Protein 3N12 (pdb70)

Sequence (332 aa):
NNLGSKLLVGYWHNFDNGTGIIKLKDVSPKWDVINVSFGETGGDRSTVEFSPVYGTDADFKSDISYLKSKGKKVVLSIGGQNGVVLLPDNAAKDRFINSIQSLIDKYGFDGIDIDLESGIYLNGNDTNFKNPTTPQIVNLISAIRTISDHYGPDFLLSMAPETAYVQGGYSAYGSIWGAYLPIIYGVKDKLTYIHVQHYNAGSGIGMDGNNYNQGTADYEVAMADMLLHGFPVGGNANNIFPALRSDQVMIGLPAAPAAAPSGGYISPTEMKKALNYIIKGVPFGGKYKLSNQSGYPAFRGLMSWSINWDAKNNFEFSNNYRTYFDGLSLQK

CATH classification: 3.20.20.80

Secondary structure (DSSP, 8-state):
----SSEEEEEEESS-SSS----GGGS-TT-SEEEEEEEEE-TTS-SEE---SSS-HHHHHHHHHHHHHTT-EEEEEEESTT------SHHHHHHHHHHHHHHHHHH--SEEEEE--TT--BPTT---TTS---HHHHHHHHHHHHHHHHH-TT-EEEE--BGGGTGGGGT--BBTBTTTHHHHHHTTTT--EEEEE-SS--EEE-TTS-EEETTSHHHHHHHHHHHHHEEEETTEEEEEEEPPPGGGEEEEEESSGGGSTTS----HHHHHHHHHHHHH----S-SPPPSSTT--TT--EEEEE-HHHHHHTTTHHHHHHHHHHHH-----

Solvent-accessible surface area: 12978 Å² total; per-residue (Å²): 72,155,27,41,83,25,2,0,0,0,2,0,0,23,64,89,77,59,22,25,68,28,107,2,119,104,17,20,100,66,2,30,0,3,0,0,0,26,0,58,17,33,78,65,96,0,56,5,103,19,76,13,53,32,65,80,60,69,82,1,94,68,19,0,53,98,11,80,85,123,57,42,25,0,0,0,0,0,2,30,161,70,1,34,1,73,0,86,75,92,57,2,32,59,97,0,12,89,15,0,25,71,17,9,92,102,3,21,9,32,0,0,0,0,21,7,93,66,15,2,110,7,62,65,145,3,98,65,3,104,97,27,90,5,58,16,0,60,20,0,18,35,0,0,76,58,0,3,90,102,67,24,137,96,14,0,0,0,0,2,2,57,14,18,18,0,6,11,0,47,70,41,43,23,64,57,104,0,0,0,0,0,0,0,47,21,0,80,91,57,3,14,0,0,0,0,26,1,13,65,28,46,52,11,57,0,43,64,41,79,82,12,91,31,20,55,5,21,0,0,0,0,0,1,0,0,2,5,92,1,2,45,2,36,73,73,78,142,35,105,1,48,51,14,136,23,50,4,0,2,0,0,2,3,0,5,82,57,7,2,121,82,30,6,59,7,44,14,94,63,0,58,82,0,0,35,23,0,0,90,14,80,91,57,80,35,187,6,141,4,41,60,144,82,3,26,33,51,0,23,0,0,0,0,45,0,4,1,42,0,34,124,35,132,81,51,6,0,62,43,2,30,82,27,9,100,60,30,92,65,154,191

InterPro domains:
  IPR001223 Glycoside hydrolase family 18, catalytic domain [PF00704] (36-231)
  IPR001223 Glycoside hydrolase family 18, catalytic domain [PS51910] (34-356)
  IPR001579 Glycosyl hydrolase family 18, active site [PS01095] (137-145)
  IPR011583 Chitinase II/V-like, catalytic domain [SM00636] (34-338)
  IPR017853 Glycoside hydrolase superfamily [SSF51445] (33-347)

Nearest PDB structures (foldseek):
  3n1a-assembly1_A  TM=1.001E+00  e=2.606E-71  Bacillus cereus
  3n13-assembly1_A  TM=1.001E+00  e=2.947E-71  Bacillus cereus
  3n11-assembly1_A  TM=1.000E+00  e=3.768E-71  Bacillus cereus
  3n17-assembly1_A  TM=9.990E-01  e=1.548E-70  Bacillus cereus
  3n15-assembly1_A  TM=9.984E-01  e=1.548E-70  Bacillus cereus

Foldseek 3Di:
DQQDLAFEEFEAELDCPPLDHAQLVRFDPLHQEYAYPAFFDDDLQQQTHDDRSDDHLVVLLVSQVVCVVVNHAYAHEAEDPGRRHEQQDDVSLVSNLVNVLVVCVSRVHLAYEYEYDPHFWADPPQDALQDGDRRRLVSVLVSRVVNLVVVDQSRAYEYEAELQCCLVQQAAHGTSRVRCLSSCNSCLSNYQAYAYALAPHAWGQALVRDIGGAQALQRQLRSQLCQQAWHAGNPDPPRTRGHRQLSRYEYEAELDQVLHVNTRHYALVRNLQSVCCQQQLDHDPDPDHHPDNRHRNSNRYYYYSHSSVCVVVVVRPSVSRSCSVVPDDDDD

Organism: Bacillus cereus (NCBI:txid1396)

Radius of gyration: 18.8 Å; Cα contacts (8 Å, |Δi|>4): 725; chains: 1; bounding box: 51×48×37 Å

B-factor: mean 12.2, std 5.18, range [5.9, 100.02]

Structure (mmCIF, N/CA/C/O backbone):
data_3N12
#
_entry.id   3N12
#
_cell.length_a   50.753
_cell.length_b   48.616
_cell.length_c   66.752
_cell.angle_alpha   90.00
_cell.angle_beta   99.31
_cell.angle_gamma   90.00
#
_symmetry.space_group_name_H-M   'P 1 21 1'
#
loop_
_entity.id
_entity.type
_entity.pdbx_description
1 polymer 'Chitinase A'
2 non-polymer 'ZINC ION'
3 non-polymer 'ACETIC ACID'
4 water water
#
loop_
_atom_site.group_PDB
_atom_site.id
_atom_site.type_symbol
_atom_site.label_atom_id
_atom_site.label_alt_id
_atom_site.label_comp_id
_atom_site.label_asym_id
_atom_site.label_entity_id
_atom_site.label_seq_id
_atom_site.pdbx_PDB_ins_code
_atom_site.Cartn_x
_atom_site.Cartn_y
_atom_site.Cartn_z
_atom_site.occupancy
_atom_site.B_iso_or_equiv
_atom_site.auth_seq_id
_atom_site.auth_comp_id
_atom_site.auth_asym_id
_atom_site.auth_atom_id
_atom_site.pdbx_PDB_model_num
ATOM 1 N N . ASN A 1 2 ? -4.875 15.540 67.057 1.00 18.05 29 ASN A N 1
ATOM 2 C CA . ASN A 1 2 ? -3.806 16.150 66.209 1.00 17.90 29 ASN A CA 1
ATOM 3 C C . ASN A 1 2 ? -3.895 17.677 66.116 1.00 17.62 29 ASN A C 1
ATOM 4 O O . ASN A 1 2 ? -2.984 18.329 65.604 1.00 17.77 29 ASN A O 1
ATOM 9 N N . ASN A 1 3 ? -4.993 18.239 66.616 1.00 17.29 30 ASN A N 1
ATOM 10 C CA . ASN A 1 3 ? -5.177 19.691 66.652 1.00 16.81 30 ASN A CA 1
ATOM 11 C C . ASN A 1 3 ? -5.194 20.346 65.273 1.00 16.05 30 ASN A C 1
ATOM 12 O O . ASN A 1 3 ? -4.929 21.540 65.141 1.00 16.12 30 ASN A O 1
ATOM 17 N N . LEU A 1 4 ? -5.504 19.557 64.250 1.00 14.94 31 LEU A N 1
ATOM 18 C CA . LEU A 1 4 ? -5.618 20.078 62.896 1.00 13.97 31 LEU A CA 1
ATOM 19 C C . LEU A 1 4 ? -6.923 20.834 62.724 1.00 13.15 31 LEU A C 1
ATOM 20 O O . LEU A 1 4 ? -7.971 20.389 63.190 1.00 13.04 31 LEU A O 1
ATOM 25 N N . GLY A 1 5 ? -6.856 21.965 62.028 1.00 12.18 32 GLY A N 1
ATOM 26 C CA . GLY A 1 5 ? -8.039 22.767 61.727 1.00 11.27 32 GLY A CA 1
ATOM 27 C C . GLY A 1 5 ? -9.017 22.086 60.783 1.00 10.53 32 GLY A C 1
ATOM 28 O O . GLY A 1 5 ? -8.708 21.053 60.183 1.00 10.32 32 GLY A O 1
ATOM 29 N N . SER A 1 6 ? -10.197 22.679 60.643 1.00 9.98 33 SER A N 1
ATOM 30 C CA . SER A 1 6 ? -11.274 22.070 59.874 1.00 9.61 33 SER A CA 1
ATOM 31 C C . SER A 1 6 ? -11.233 22.432 58.391 1.00 9.01 33 SER A C 1
ATOM 32 O O . SER A 1 6 ? -11.899 21.795 57.579 1.00 8.64 33 SER A O 1
ATOM 35 N N . LYS A 1 7 ? -10.473 23.467 58.046 1.00 8.50 34 LYS A N 1
ATOM 36 C CA . LYS A 1 7 ? -10.261 23.834 56.648 1.00 8.28 34 LYS A CA 1
ATOM 37 C C . LYS A 1 7 ? -8.773 24.082 56.433 1.00 8.19 34 LYS A C 1
ATOM 38 O O . LYS A 1 7 ? -8.222 25.072 56.922 1.00 8.61 34 LYS A O 1
ATOM 44 N N . LEU A 1 8 ? -8.129 23.173 55.705 1.00 7.80 35 LEU A N 1
ATOM 45 C CA . LEU A 1 8 ? -6.674 23.153 55.603 1.00 7.67 35 LEU A CA 1
ATOM 46 C C . LEU A 1 8 ? -6.149 23.529 54.229 1.00 7.31 35 LEU A C 1
ATOM 47 O O . LEU A 1 8 ? -6.800 23.293 53.211 1.00 7.19 35 LEU A O 1
ATOM 52 N N . LEU A 1 9 ? -4.955 24.113 54.226 1.00 7.10 36 LEU A N 1
ATOM 53 C CA . LEU A 1 9 ? -4.125 24.199 53.037 1.00 6.86 36 LEU A CA 1
ATOM 54 C C . LEU A 1 9 ? -2.905 23.328 53.282 1.00 6.63 36 LEU A C 1
ATOM 55 O O . LEU A 1 9 ? -2.141 23.565 54.222 1.00 6.78 36 LEU A O 1
ATOM 60 N N . VAL A 1 10 ? -2.747 22.306 52.447 1.00 6.47 37 VAL A N 1
ATOM 61 C CA . VAL A 1 10 ? -1.630 21.377 52.542 1.00 6.51 37 VAL A CA 1
ATOM 62 C C . VAL A 1 10 ? -0.722 21.622 51.343 1.00 6.36 37 VAL A C 1
ATOM 63 O O . VAL A 1 10 ? -1.167 21.526 50.200 1.00 6.33 37 VAL A O 1
ATOM 67 N N . GLY A 1 11 ? 0.538 21.963 51.593 1.00 6.21 38 GLY A N 1
ATOM 68 C CA . GLY A 1 11 ? 1.451 22.298 50.505 1.00 6.41 38 GLY A CA 1
ATOM 69 C C . GLY A 1 11 ? 2.673 21.405 50.437 1.00 6.30 38 GLY A C 1
ATOM 70 O O . GLY A 1 11 ? 3.313 21.131 51.453 1.00 6.62 38 GLY A O 1
ATOM 71 N N . TYR A 1 12 ? 2.997 20.944 49.233 1.00 6.14 39 TYR A N 1
ATOM 72 C CA . TYR A 1 12 ? 4.230 20.197 49.023 1.00 6.37 39 TYR A CA 1
ATOM 73 C C . TYR A 1 12 ? 5.423 21.143 49.000 1.00 6.57 39 TYR A C 1
ATOM 74 O O . TYR A 1 12 ? 5.360 22.231 48.430 1.00 6.74 39 TYR A O 1
ATOM 83 N N . TRP A 1 13 ? 6.509 20.712 49.630 1.00 6.89 40 TRP A N 1
ATOM 84 C CA . TRP A 1 13 ? 7.700 21.531 49.797 1.00 7.11 40 TRP A CA 1
ATOM 85 C C . TRP A 1 13 ? 8.873 20.835 49.111 1.00 7.14 40 TRP A C 1
ATOM 86 O O . TRP A 1 13 ? 9.193 19.697 49.444 1.00 7.12 40 TRP A O 1
ATOM 97 N N . HIS A 1 14 ? 9.497 21.503 48.142 1.00 7.30 41 HIS A N 1
ATOM 98 C CA . HIS A 1 14 ? 10.575 20.887 47.358 1.00 7.63 41 HIS A CA 1
ATOM 99 C C . HIS A 1 14 ? 11.855 20.741 48.177 1.00 7.87 41 HIS A C 1
ATOM 100 O O . HIS A 1 14 ? 12.481 21.740 48.531 1.00 8.00 41 HIS A O 1
ATOM 107 N N . ASN A 1 15 ? 12.265 19.507 48.449 1.00 8.06 42 ASN A N 1
ATOM 108 C CA . ASN A 1 15 ? 13.586 19.267 49.029 1.00 8.49 42 ASN A CA 1
ATOM 109 C C . ASN A 1 15 ? 14.618 19.189 47.909 1.00 8.86 42 ASN A C 1
ATOM 110 O O . ASN A 1 15 ? 15.392 18.233 47.819 1.00 9.00 42 ASN A O 1
ATOM 115 N N . PHE A 1 16 ? 14.602 20.203 47.050 1.00 9.36 43 PHE A N 1
ATOM 116 C CA . PHE A 1 16 ? 15.401 20.223 45.833 1.00 10.09 43 PHE A CA 1
ATOM 117 C C . PHE A 1 16 ? 15.152 21.539 45.116 1.00 10.69 43 PHE A C 1
ATOM 118 O O . PHE A 1 16 ? 14.159 22.214 45.386 1.00 10.60 43 PHE A O 1
ATOM 126 N N . ASP A 1 17 ? 16.055 21.910 44.214 1.00 11.46 44 ASP A N 1
ATOM 127 C CA . ASP A 1 17 ? 15.840 23.077 43.369 1.00 12.32 44 ASP A CA 1
ATOM 128 C C . ASP A 1 17 ? 15.584 22.634 41.934 1.00 12.50 44 ASP A C 1
ATOM 129 O O . ASP A 1 17 ? 16.500 22.184 41.245 1.00 12.76 44 ASP A O 1
ATOM 134 N N . ASN A 1 18 ? 14.334 22.752 41.495 1.00 12.86 45 ASN A N 1
ATOM 135 C CA . ASN A 1 18 ? 13.965 22.394 40.129 1.00 13.31 45 ASN A CA 1
ATOM 136 C C . ASN A 1 18 ? 13.861 23.617 39.228 1.00 13.35 45 ASN A C 1
ATOM 137 O O . ASN A 1 18 ? 13.295 23.547 38.138 1.00 13.71 45 ASN A O 1
ATOM 142 N N . GLY A 1 19 ? 14.403 24.737 39.692 1.00 13.40 46 GLY A N 1
ATOM 143 C CA . GLY A 1 19 ? 14.304 25.992 38.959 1.00 13.31 46 GLY A CA 1
ATOM 144 C C . GLY A 1 19 ? 13.410 27.004 39.653 1.00 13.21 46 GLY A C 1
ATOM 145 O O . GLY A 1 19 ? 13.488 28.200 39.377 1.00 13.46 46 GLY A O 1
ATOM 146 N N . THR A 1 20 ? 12.557 26.529 40.559 1.00 12.95 47 THR A N 1
ATOM 147 C CA . THR A 1 20 ? 11.658 27.418 41.297 1.00 12.73 47 THR A CA 1
ATOM 148 C C . THR A 1 20 ? 12.302 27.929 42.578 1.00 12.63 47 THR A C 1
ATOM 149 O O . THR A 1 20 ? 11.747 28.789 43.262 1.00 12.69 47 THR A O 1
ATOM 153 N N . GLY A 1 21 ? 13.471 27.392 42.901 1.00 12.57 48 GLY A N 1
ATOM 154 C CA . GLY A 1 21 ? 14.203 27.827 44.077 1.00 12.58 48 GLY A CA 1
ATOM 155 C C . GLY A 1 21 ? 13.894 27.026 45.326 1.00 12.42 48 GLY A C 1
ATOM 156 O O . GLY A 1 21 ? 12.895 26.302 45.395 1.00 12.63 48 GLY A O 1
ATOM 157 N N . ILE A 1 22 ? 14.769 27.158 46.316 1.00 12.25 49 ILE A N 1
ATOM 158 C CA . ILE A 1 22 ? 14.577 26.527 47.608 1.00 12.12 49 ILE A CA 1
ATOM 159 C C . ILE A 1 22 ? 14.048 27.563 48.585 1.00 11.77 49 ILE A C 1
ATOM 160 O O . ILE A 1 22 ? 14.509 28.705 48.604 1.00 11.86 49 ILE A O 1
ATOM 165 N N . ILE A 1 23 ? 13.057 27.163 49.372 1.00 11.25 50 ILE A N 1
ATOM 166 C CA . ILE A 1 23 ? 12.516 28.004 50.426 1.00 10.92 50 ILE A CA 1
ATOM 167 C C . ILE A 1 23 ? 12.825 27.319 51.750 1.00 10.79 50 ILE A C 1
ATOM 168 O O . ILE A 1 23 ? 12.383 26.199 51.994 1.00 10.78 50 ILE A O 1
ATOM 173 N N . LYS A 1 24 ? 13.605 27.979 52.598 1.00 10.77 51 LYS A N 1
ATOM 174 C CA . LYS A 1 24 ? 13.906 27.419 53.906 1.00 11.09 51 LYS A CA 1
ATOM 175 C C . LYS A 1 24 ? 12.612 27.305 54.704 1.00 10.94 51 LYS A C 1
ATOM 176 O O . LYS A 1 24 ? 11.693 28.101 54.526 1.00 10.86 51 LYS A O 1
ATOM 182 N N . LEU A 1 25 ? 12.527 26.304 55.570 1.00 11.14 52 LEU A N 1
ATOM 183 C CA . LEU A 1 25 ? 11.273 26.041 56.268 1.00 11.43 52 LEU A CA 1
ATOM 184 C C . LEU A 1 25 ? 10.704 27.263 56.986 1.00 11.69 52 LEU A C 1
ATOM 185 O O . LEU A 1 25 ? 9.493 27.489 56.970 1.00 11.58 52 LEU A O 1
ATOM 190 N N . LYS A 1 26 ? 11.565 28.049 57.622 1.00 11.90 53 LYS A N 1
ATOM 191 C CA . LYS A 1 26 ? 11.095 29.217 58.365 1.00 12.45 53 LYS A CA 1
ATOM 192 C C . LYS A 1 26 ? 10.612 30.340 57.453 1.00 12.26 53 LYS A C 1
ATOM 193 O O . LYS A 1 26 ? 10.008 31.306 57.920 1.00 12.55 53 LYS A O 1
ATOM 199 N N . ASP A 1 27 ? 10.884 30.214 56.158 1.00 11.97 54 ASP A N 1
ATOM 200 C CA . ASP A 1 27 ? 10.481 31.230 55.191 1.00 11.80 54 ASP A CA 1
ATOM 201 C C . ASP A 1 27 ? 9.207 30.841 54.443 1.00 11.39 54 ASP A C 1
ATOM 202 O O . ASP A 1 27 ? 8.710 31.600 53.615 1.00 11.35 54 ASP A O 1
ATOM 207 N N . VAL A 1 28 ? 8.690 29.653 54.734 1.00 11.04 55 VAL A N 1
ATOM 208 C CA . VAL A 1 28 ? 7.438 29.200 54.140 1.00 10.87 55 VAL A CA 1
ATOM 209 C C . VAL A 1 28 ? 6.274 30.035 54.673 1.00 10.74 55 VAL A C 1
ATOM 210 O O . VAL A 1 28 ? 6.205 30.328 55.869 1.00 10.56 55 VAL A O 1
ATOM 214 N N . SER A 1 29 ? 5.367 30.426 53.785 1.00 10.65 56 SER A N 1
ATOM 215 C CA . SER A 1 29 ? 4.209 31.220 54.179 1.00 10.86 56 SER A CA 1
ATOM 216 C C . SER A 1 29 ? 3.426 30.536 55.293 1.00 10.94 56 SER A C 1
ATOM 217 O O . SER A 1 29 ? 3.169 29.335 55.224 1.00 10.75 56 SER A O 1
ATOM 220 N N . PRO A 1 30 ? 3.025 31.303 56.320 1.00 11.14 57 PRO A N 1
ATOM 221 C CA . PRO A 1 30 ? 2.249 30.731 57.419 1.00 11.17 57 PRO A CA 1
ATOM 222 C C . PRO A 1 30 ? 0.843 30.306 56.991 1.00 10.99 57 PRO A C 1
ATOM 223 O O . PRO A 1 30 ? 0.136 29.654 57.755 1.00 11.21 57 PRO A O 1
ATOM 227 N N . LYS A 1 31 ? 0.438 30.668 55.780 1.00 10.49 58 LYS A N 1
ATOM 228 C CA . LYS A 1 31 ? -0.893 30.307 55.311 1.00 10.43 58 LYS A CA 1
ATOM 229 C C . LYS A 1 31 ? -1.036 28.801 55.065 1.00 9.78 58 LYS A C 1
ATOM 230 O O . LYS A 1 31 ? -2.147 28.276 55.039 1.00 9.80 58 LYS A O 1
ATOM 236 N N . TRP A 1 32 ? 0.086 28.106 54.903 1.00 9.32 59 TRP A N 1
ATOM 237 C CA . TRP A 1 32 ? 0.062 26.649 54.804 1.00 8.84 59 TRP A CA 1
ATOM 238 C C . TRP A 1 32 ? -0.075 26.041 56.197 1.00 8.74 59 TRP A C 1
ATOM 239 O O . TRP A 1 32 ? 0.645 26.426 57.124 1.00 9.33 59 TRP A O 1
ATOM 250 N N . ASP A 1 33 ? -1.003 25.100 56.347 1.00 8.32 60 ASP A N 1
ATOM 251 C CA . ASP A 1 33 ? -1.216 24.429 57.629 1.00 8.02 60 ASP A CA 1
ATOM 252 C C . ASP A 1 33 ? -0.347 23.189 57.780 1.00 7.81 60 ASP A C 1
ATOM 253 O O . ASP A 1 33 ? 0.066 22.836 58.886 1.00 7.79 60 ASP A O 1
ATOM 258 N N . VAL A 1 34 ? -0.095 22.521 56.659 1.00 7.44 61 VAL A N 1
ATOM 259 C CA . VAL A 1 34 ? 0.699 21.302 56.634 1.00 7.35 61 VAL A CA 1
ATOM 260 C C . VAL A 1 34 ? 1.708 21.420 55.505 1.00 7.36 61 VAL A C 1
ATOM 261 O O . VAL A 1 34 ? 1.377 21.878 54.410 1.00 7.43 61 VAL A O 1
ATOM 265 N N . ILE A 1 35 ? 2.942 21.020 55.793 1.00 7.41 62 ILE A N 1
ATOM 266 C CA . ILE A 1 35 ? 4.031 21.051 54.832 1.00 7.79 62 ILE A CA 1
ATOM 267 C C . ILE A 1 35 ? 4.459 19.618 54.523 1.00 7.64 62 ILE A C 1
ATOM 268 O O . ILE A 1 35 ? 4.924 18.898 55.409 1.00 7.96 62 ILE A O 1
ATOM 273 N N . ASN A 1 36 ? 4.268 19.198 53.274 1.00 7.48 63 ASN A N 1
ATOM 274 C CA . ASN A 1 36 ? 4.666 17.862 52.840 1.00 7.35 63 ASN A CA 1
ATOM 275 C C . ASN A 1 36 ? 6.059 17.909 52.227 1.00 7.39 63 ASN A C 1
ATOM 276 O O . ASN A 1 36 ? 6.229 18.315 51.077 1.00 7.20 63 ASN A O 1
ATOM 281 N N . VAL A 1 37 ? 7.054 17.507 53.011 1.00 7.52 64 VAL A N 1
ATOM 282 C CA . VAL A 1 37 ? 8.447 17.544 52.583 1.00 7.98 64 VAL A CA 1
ATOM 283 C C . VAL A 1 37 ? 8.695 16.488 51.505 1.00 7.97 64 VAL A C 1
ATOM 284 O O . VAL A 1 37 ? 8.460 15.298 51.721 1.00 7.99 64 VAL A O 1
ATOM 288 N N . SER A 1 38 ? 9.178 16.936 50.348 1.00 7.95 65 SER A N 1
ATOM 289 C CA . SER A 1 38 ? 9.216 16.118 49.137 1.00 8.29 65 SER A CA 1
ATOM 290 C C . SER A 1 38 ? 10.641 15.948 48.607 1.00 8.46 65 SER A C 1
ATOM 291 O O . SER A 1 38 ? 11.227 16.924 48.145 1.00 8.30 65 SER A O 1
ATOM 294 N N . PHE A 1 39 ? 11.204 14.734 48.611 1.00 8.98 66 PHE A N 1
ATOM 295 C CA . PHE A 1 39 ? 10.560 13.489 49.022 1.00 9.62 66 PHE A CA 1
ATOM 296 C C . PHE A 1 39 ? 11.563 12.606 49.751 1.00 10.21 66 PHE A C 1
ATOM 297 O O . PHE A 1 39 ? 12.775 12.753 49.582 1.00 10.11 66 PHE A O 1
ATOM 305 N N . GLY A 1 40 ? 11.058 11.658 50.533 1.00 11.01 67 GLY A N 1
ATOM 306 C CA . GLY A 1 40 ? 11.882 10.546 50.983 1.00 12.43 67 GLY A CA 1
ATOM 307 C C . GLY A 1 40 ? 12.074 9.661 49.769 1.00 13.53 67 GLY A C 1
ATOM 308 O O . GLY A 1 40 ? 11.113 9.382 49.047 1.00 13.85 67 GLY A O 1
ATOM 309 N N . GLU A 1 41 ? 13.309 9.231 49.533 1.00 14.54 68 GLU A N 1
ATOM 310 C CA . GLU A 1 41 ? 13.630 8.477 48.326 1.00 15.66 68 GLU A CA 1
ATOM 311 C C . GLU A 1 41 ? 14.285 7.132 48.611 1.00 15.95 68 GLU A C 1
ATOM 312 O O . GLU A 1 41 ? 14.647 6.824 49.748 1.00 16.17 68 GLU A O 1
ATOM 318 N N . THR A 1 42 ? 14.443 6.338 47.558 1.00 16.45 69 THR A N 1
ATOM 319 C CA . THR A 1 42 ? 14.978 4.991 47.686 1.00 16.99 69 THR A CA 1
ATOM 320 C C . THR A 1 42 ? 16.141 4.771 46.731 1.00 17.32 69 THR A C 1
ATOM 321 O O . THR A 1 42 ? 16.293 5.489 45.741 1.00 17.45 69 THR A O 1
ATOM 325 N N . GLY A 1 43 ? 16.955 3.766 47.035 1.00 17.65 70 GLY A N 1
ATOM 326 C CA . GLY A 1 43 ? 18.066 3.380 46.178 1.00 18.05 70 GLY A CA 1
ATOM 327 C C . GLY A 1 43 ? 17.856 2.000 45.589 1.00 18.31 70 GLY A C 1
ATOM 328 O O . GLY A 1 43 ? 16.733 1.620 45.255 1.00 18.54 70 GLY A O 1
ATOM 329 N N . GLY A 1 44 ? 18.945 1.249 45.469 1.00 18.49 71 GLY A N 1
ATOM 330 C CA . GLY A 1 44 ? 18.914 -0.065 44.845 1.00 18.58 71 GLY A CA 1
ATOM 331 C C . GLY A 1 44 ? 17.815 -0.981 45.343 1.00 18.52 71 GLY A C 1
ATOM 332 O O . GLY A 1 44 ? 17.153 -1.650 44.553 1.00 18.75 71 GLY A O 1
ATOM 333 N N . ASP A 1 45 ? 17.608 -1.019 46.655 1.00 18.46 72 ASP A N 1
ATOM 334 C CA . ASP A 1 45 ? 16.673 -1.990 47.223 1.00 18.29 72 ASP A CA 1
ATOM 335 C C . ASP A 1 45 ? 15.200 -1.570 47.155 1.00 18.11 72 ASP A C 1
ATOM 336 O O . ASP A 1 45 ? 14.321 -2.314 47.588 1.00 18.17 72 ASP A O 1
ATOM 341 N N . ARG A 1 46 ? 14.943 -0.381 46.612 1.00 17.83 73 ARG A N 1
ATOM 342 C CA . ARG A 1 46 ? 13.578 0.119 46.412 1.00 17.59 73 ARG A CA 1
ATOM 343 C C . ARG A 1 46 ? 12.682 -0.042 47.641 1.00 17.05 73 ARG A C 1
ATOM 344 O O . ARG A 1 46 ? 11.473 -0.238 47.517 1.00 16.90 73 ARG A O 1
ATOM 352 N N . SER A 1 47 ? 13.261 0.057 48.830 1.00 16.54 74 SER A N 1
ATOM 353 C CA . SER A 1 47 ? 12.476 -0.176 50.033 1.00 16.12 74 SER A CA 1
ATOM 354 C C . SER A 1 47 ? 13.000 0.581 51.248 1.00 15.70 74 SER A C 1
ATOM 355 O O . SER A 1 47 ? 12.227 0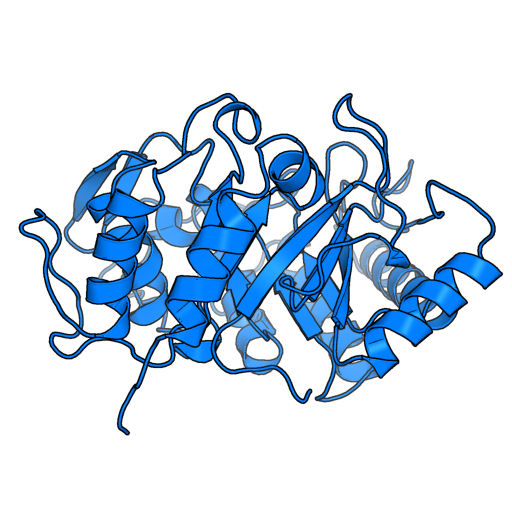.999 52.110 1.00 15.75 74 SER A O 1
ATOM 358 N N . THR A 1 48 ? 14.311 0.763 51.318 1.00 15.15 75 THR A N 1
ATOM 359 C CA . THR A 1 48 ? 14.887 1.556 52.389 1.00 14.62 75 THR A CA 1
ATOM 360 C C . THR A 1 48 ? 14.764 3.034 52.032 1.00 14.14 75 THR A C 1
ATOM 361 O O . THR A 1 48 ? 15.422 3.516 51.110 1.00 14.20 75 THR A O 1
ATOM 365 N N . VAL A 1 49 ? 13.908 3.749 52.754 1.00 13.61 76 VAL A N 1
ATOM 366 C CA . VAL A 1 49 ? 13.694 5.162 52.478 1.00 13.21 76 VAL A CA 1
ATOM 367 C C . VAL A 1 49 ? 14.788 5.987 53.129 1.00 13.05 76 VAL A C 1
ATOM 368 O O . VAL A 1 49 ? 15.160 5.743 54.278 1.00 12.99 76 VAL A O 1
ATOM 372 N N . GLU A 1 50 ? 15.302 6.956 52.380 1.00 12.88 77 GLU A N 1
ATOM 373 C CA . GLU A 1 50 ? 16.343 7.849 52.866 1.00 12.92 77 GLU A CA 1
ATOM 374 C C . GLU A 1 50 ? 15.921 9.300 52.683 0.98 12.76 77 GLU A C 1
ATOM 375 O O . GLU A 1 50 ? 15.133 9.620 51.791 0.93 12.91 77 GLU A O 1
ATOM 381 N N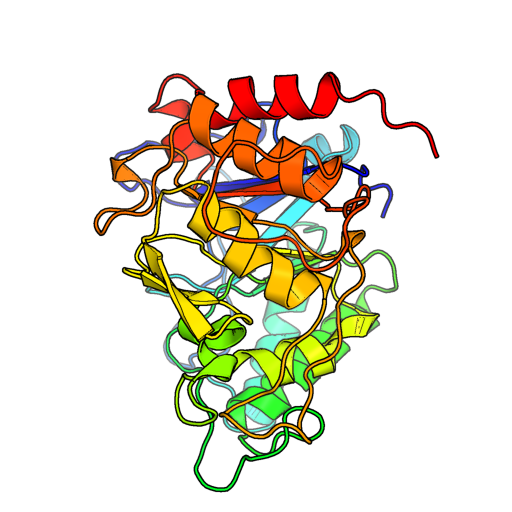 . PHE A 1 51 ? 16.441 10.176 53.536 1.00 12.46 78 PHE A N 1
ATOM 382 C CA . PHE A 1 51 ? 16.158 11.600 53.422 1.00 12.23 78 PHE A CA 1
ATOM 383 C C . PHE A 1 51 ? 17.256 12.442 54.044 1.00 12.14 78 PHE A C 1
ATOM 384 O O . PHE A 1 51 ? 17.707 12.164 55.152 1.00 12.17 78 PHE A O 1
ATOM 392 N N . SER A 1 52 ? 17.672 13.478 53.325 1.00 11.82 79 SER A N 1
ATOM 393 C CA . SER A 1 52 ? 18.626 14.446 53.839 1.00 11.73 79 SER A CA 1
ATOM 394 C C . SER A 1 52 ? 18.181 15.844 53.421 1.00 11.25 79 SER A C 1
ATOM 395 O O . SER A 1 52 ? 17.837 16.067 52.262 1.00 10.93 79 SER A O 1
ATOM 398 N N . PRO A 1 53 ? 18.181 16.795 54.366 1.00 11.11 80 PRO A N 1
ATOM 399 C CA . PRO A 1 53 ? 17.725 18.144 54.042 1.00 10.92 80 PRO A CA 1
ATOM 400 C C . PRO A 1 53 ? 18.514 18.753 52.887 1.00 10.60 80 PRO A C 1
ATOM 401 O O . PRO A 1 53 ? 19.737 18.617 52.825 1.00 10.54 80 PRO A O 1
ATOM 405 N N . VAL A 1 54 ? 17.812 19.426 51.980 1.00 10.24 81 VAL A N 1
ATOM 406 C CA . VAL A 1 54 ? 18.447 20.051 50.821 1.00 10.30 81 VAL A CA 1
ATOM 407 C C . VAL A 1 54 ? 19.385 21.194 51.220 1.00 10.37 81 VAL A C 1
ATOM 408 O O . VAL A 1 54 ? 20.340 21.501 50.506 1.00 10.41 81 VAL A O 1
ATOM 412 N N . TYR A 1 55 ? 19.108 21.818 52.362 1.00 10.48 82 TYR A N 1
ATOM 413 C CA . TYR A 1 55 ? 19.933 22.906 52.874 1.00 10.69 82 TYR A CA 1
ATOM 414 C C . TYR A 1 55 ? 20.301 22.656 54.331 1.00 10.84 82 TYR A C 1
ATOM 415 O O . TYR A 1 55 ? 19.536 22.044 55.081 1.00 10.83 82 TYR A O 1
ATOM 424 N N . GLY A 1 56 ? 21.478 23.133 54.720 1.00 10.99 83 GLY A N 1
ATOM 425 C CA . GLY A 1 56 ? 21.891 23.129 56.114 1.00 11.14 83 GLY A CA 1
ATOM 426 C C . GLY A 1 56 ? 22.166 21.761 56.701 1.00 11.03 83 GLY A C 1
ATOM 427 O O . GLY A 1 56 ? 22.311 20.775 55.979 1.00 11.24 83 GLY A O 1
ATOM 428 N N . THR A 1 57 ? 22.230 21.707 58.026 1.00 10.98 84 THR A N 1
ATOM 429 C CA . THR A 1 57 ? 22.570 20.483 58.732 1.00 11.07 84 THR A CA 1
ATOM 430 C C . THR A 1 57 ? 21.328 19.738 59.199 1.00 10.95 84 THR A C 1
ATOM 431 O O . THR A 1 57 ? 20.234 20.301 59.254 1.00 10.76 84 THR A O 1
ATOM 435 N N . ASP A 1 58 ? 21.510 18.468 59.548 1.00 11.07 85 ASP A N 1
ATOM 436 C CA . ASP A 1 58 ? 20.417 17.648 60.054 1.00 11.37 85 ASP A CA 1
ATOM 437 C C . ASP A 1 58 ? 19.810 18.261 61.313 1.00 11.27 85 ASP A C 1
ATOM 438 O O . ASP A 1 58 ? 18.590 18.369 61.438 1.00 11.30 85 ASP A O 1
ATOM 443 N N . ALA A 1 59 ? 20.669 18.650 62.252 1.00 11.35 86 ALA A N 1
ATOM 444 C CA . ALA A 1 59 ? 20.214 19.215 63.516 1.00 11.27 86 ALA A CA 1
ATOM 445 C C . ALA A 1 59 ? 19.375 20.467 63.294 1.00 11.12 86 ALA A C 1
ATOM 446 O O . ALA A 1 59 ? 18.355 20.671 63.951 1.00 11.29 86 ALA A O 1
ATOM 448 N N . ASP A 1 60 ? 19.809 21.311 62.369 1.00 10.87 87 ASP A N 1
ATOM 449 C CA . ASP A 1 60 ? 19.111 22.561 62.131 1.00 10.76 87 ASP A CA 1
ATOM 450 C C . ASP A 1 60 ? 17.764 22.329 61.455 1.00 10.66 87 ASP A C 1
ATOM 451 O O . ASP A 1 60 ? 16.813 23.070 61.692 1.00 10.78 87 ASP A O 1
ATOM 456 N N . PHE A 1 61 ? 17.681 21.299 60.619 1.00 10.58 88 PHE A N 1
ATOM 457 C CA . PHE A 1 61 ? 16.417 20.974 59.964 1.00 10.63 88 PHE A CA 1
ATOM 458 C C . PHE A 1 61 ? 15.414 20.499 61.007 1.00 10.79 88 PHE A C 1
ATOM 459 O O . PHE A 1 61 ? 14.249 20.899 60.993 1.00 10.54 88 PHE A O 1
ATOM 467 N N . LYS A 1 62 ? 15.877 19.646 61.916 1.00 11.10 89 LYS A N 1
ATOM 468 C CA . LYS A 1 62 ? 15.056 19.195 63.034 1.00 11.77 89 LYS A CA 1
ATOM 469 C C . LYS A 1 62 ? 14.549 20.393 63.840 1.00 11.81 89 LYS A C 1
ATOM 470 O O . LYS A 1 62 ? 13.374 20.457 64.207 1.00 11.69 89 LYS A O 1
ATOM 476 N N . SER A 1 63 ? 15.440 21.343 64.107 1.00 12.04 90 SER A N 1
ATOM 477 C CA . SER A 1 63 ? 15.071 22.550 64.836 1.00 12.55 90 SER A CA 1
ATOM 478 C C . SER A 1 63 ? 14.037 23.365 64.069 1.00 12.43 90 SER A C 1
ATOM 479 O O . SER A 1 63 ? 13.088 23.887 64.656 1.00 12.50 90 SER A O 1
ATOM 482 N N . ASP A 1 64 ? 14.228 23.486 62.759 1.00 12.49 91 ASP A N 1
ATOM 483 C CA . ASP A 1 64 ? 13.272 24.201 61.920 1.00 12.62 91 ASP A CA 1
ATOM 484 C C . ASP A 1 64 ? 11.892 23.555 62.029 1.00 12.37 91 ASP A C 1
ATOM 485 O O . ASP A 1 64 ? 10.878 24.244 62.139 1.00 12.34 91 ASP A O 1
ATOM 490 N N . ILE A 1 65 ? 11.858 22.228 61.996 1.00 12.15 92 ILE A N 1
ATOM 491 C CA . ILE A 1 65 ? 10.600 21.497 62.106 1.00 12.20 92 ILE A CA 1
ATOM 492 C C . ILE A 1 65 ? 9.946 21.733 63.467 1.00 12.43 92 ILE A C 1
ATOM 493 O O . ILE A 1 65 ? 8.739 21.969 63.554 1.00 12.30 92 ILE A O 1
ATOM 498 N N . SER A 1 66 ? 10.744 21.687 64.528 1.00 12.93 93 SER A N 1
ATOM 499 C CA . SER A 1 66 ? 10.226 21.944 65.868 1.00 13.51 93 SER A CA 1
ATOM 500 C C . SER A 1 66 ? 9.641 23.350 65.968 1.00 13.68 93 SER A C 1
ATOM 501 O O . SER A 1 66 ? 8.601 23.556 66.596 1.00 13.75 93 SER A O 1
ATOM 504 N N . TYR A 1 67 ? 10.312 24.313 65.346 1.00 13.97 94 TYR A N 1
ATOM 505 C CA . TYR A 1 67 ? 9.823 25.686 65.326 1.00 14.32 94 TYR A CA 1
ATOM 506 C C . TYR A 1 67 ? 8.437 25.751 64.690 1.00 14.21 94 TYR A C 1
ATOM 507 O O . TYR A 1 67 ? 7.498 26.277 65.283 1.00 14.27 94 TYR A O 1
ATOM 516 N N . LEU A 1 68 ? 8.309 25.213 63.482 1.00 14.08 95 LEU A N 1
ATOM 517 C CA . LEU A 1 68 ? 7.019 25.197 62.798 1.00 14.03 95 LEU A CA 1
ATOM 518 C C . LEU A 1 68 ? 5.943 24.510 63.638 1.00 13.82 95 LEU A C 1
ATOM 519 O O . LEU A 1 68 ? 4.814 24.995 63.742 1.00 13.57 95 LEU A O 1
ATOM 524 N N . LYS A 1 69 ? 6.292 23.379 64.237 1.00 13.75 96 LYS A N 1
ATOM 525 C CA . LYS A 1 69 ? 5.344 22.648 65.068 1.00 14.03 96 LYS A CA 1
ATOM 526 C C . LYS A 1 69 ? 4.900 23.483 66.268 1.00 14.18 96 LYS A C 1
ATOM 527 O O . LYS A 1 69 ? 3.751 23.396 66.702 1.00 14.18 96 LYS A O 1
ATOM 533 N N . SER A 1 70 ? 5.805 24.303 66.794 1.00 14.46 97 SER A N 1
ATOM 534 C CA . SER A 1 70 ? 5.468 25.164 67.924 1.00 14.87 97 SER A CA 1
ATOM 535 C C . SER A 1 70 ? 4.474 26.248 67.510 1.00 14.92 97 SER A C 1
ATOM 536 O O . SER A 1 70 ? 3.789 26.826 68.355 1.00 15.28 97 SER A O 1
ATOM 539 N N . LYS A 1 71 ? 4.408 26.529 66.211 1.00 14.74 98 LYS A N 1
ATOM 540 C CA . LYS A 1 71 ? 3.466 27.511 65.682 1.00 14.66 98 LYS A CA 1
ATOM 541 C C . LYS A 1 71 ? 2.175 26.854 65.204 1.00 14.04 98 LYS A C 1
ATOM 542 O O . LYS A 1 71 ? 1.351 27.498 64.556 1.00 14.37 98 LYS A O 1
ATOM 548 N N . GLY A 1 72 ? 2.013 25.571 65.511 1.00 13.28 99 GLY A N 1
ATOM 549 C CA . GLY A 1 72 ? 0.788 24.851 65.175 1.00 12.34 99 GLY A CA 1
ATOM 550 C C . GLY A 1 72 ? 0.773 24.201 63.802 1.00 11.66 99 GLY A C 1
ATOM 551 O O . GLY A 1 72 ? -0.235 23.619 63.401 1.00 11.75 99 GLY A O 1
ATOM 552 N N . LYS A 1 73 ? 1.885 24.293 63.079 1.00 10.95 100 LYS A N 1
ATOM 553 C CA . LYS A 1 73 ? 1.980 23.675 61.757 1.00 10.49 100 LYS A CA 1
ATOM 554 C C . LYS A 1 73 ? 2.321 22.195 61.878 1.00 10.17 100 LYS A C 1
ATOM 555 O O . LYS A 1 73 ? 2.813 21.741 62.912 1.00 10.14 100 LYS A O 1
ATOM 561 N N . LYS A 1 74 ? 2.056 21.442 60.816 1.00 9.81 101 LYS A N 1
ATOM 562 C CA . LYS A 1 74 ? 2.471 20.049 60.747 1.00 9.64 101 LYS A CA 1
ATOM 563 C C . LYS A 1 74 ? 3.488 19.890 59.633 1.00 9.31 101 LYS A C 1
ATOM 564 O O . LYS A 1 74 ? 3.351 20.500 58.573 1.00 9.09 101 LYS A O 1
ATOM 570 N N . VAL A 1 75 ? 4.505 19.071 59.875 1.00 8.93 102 VAL A N 1
ATOM 571 C CA . VAL A 1 75 ? 5.503 18.775 58.858 1.00 8.80 102 VAL A CA 1
ATOM 572 C C . VAL A 1 75 ? 5.515 17.274 58.614 1.00 8.43 102 VAL A C 1
ATOM 573 O O . VAL A 1 75 ? 5.783 16.482 59.521 1.00 8.61 102 VAL A O 1
ATOM 577 N N . VAL A 1 76 ? 5.219 16.900 57.376 1.00 8.33 103 VAL A N 1
ATOM 578 C CA . VAL A 1 76 ? 4.964 15.523 56.993 1.00 8.60 103 VAL A CA 1
ATOM 579 C C . VAL A 1 76 ? 6.007 15.087 55.965 1.00 8.54 103 VAL A C 1
ATOM 580 O O . VAL A 1 76 ? 6.376 15.867 55.092 1.00 8.79 103 VAL A O 1
ATOM 584 N N . LEU A 1 77 ? 6.506 13.860 56.082 1.00 8.67 104 LEU A N 1
ATOM 585 C CA . LEU A 1 77 ? 7.436 13.334 55.086 1.00 8.78 104 LEU A CA 1
ATOM 586 C C . LEU A 1 77 ? 6.662 12.656 53.962 1.00 8.63 104 LEU A C 1
ATOM 587 O O . LEU A 1 77 ? 5.940 11.686 54.195 1.00 8.14 104 LEU A O 1
ATOM 592 N N . SER A 1 78 ? 6.798 13.174 52.745 1.00 8.59 105 SER A N 1
ATOM 593 C CA . SER A 1 78 ? 6.156 12.547 51.599 1.00 8.98 105 SER A CA 1
ATOM 594 C C . SER A 1 78 ? 7.095 11.541 50.949 1.00 9.57 105 SER A C 1
ATOM 595 O O . SER A 1 78 ? 8.275 11.822 50.723 1.00 9.51 105 SER A O 1
ATOM 598 N N . ILE A 1 79 ? 6.561 10.362 50.660 1.00 10.55 106 ILE A N 1
ATOM 599 C CA . ILE A 1 79 ? 7.318 9.317 49.992 1.00 11.88 106 ILE A CA 1
ATOM 600 C C . ILE A 1 79 ? 6.835 9.209 48.555 1.00 12.12 106 ILE A C 1
ATOM 601 O O . ILE A 1 79 ? 5.644 9.030 48.307 1.00 11.96 106 ILE A O 1
ATOM 606 N N . GLY A 1 80 ? 7.760 9.329 47.609 1.00 12.91 107 GLY A N 1
ATOM 607 C CA . GLY A 1 80 ? 7.410 9.298 46.195 1.00 13.88 107 GLY A CA 1
ATOM 608 C C . GLY A 1 80 ? 8.389 10.078 45.338 1.00 14.45 107 GLY A C 1
ATOM 609 O O . GLY A 1 80 ? 9.555 10.235 45.696 1.00 14.37 107 GLY A O 1
ATOM 610 N N . GLY A 1 81 ? 7.910 10.573 44.202 1.00 15.27 108 GLY A N 1
ATOM 611 C CA . GLY A 1 81 ? 8.774 11.265 43.255 1.00 16.29 108 GLY A CA 1
ATOM 612 C C . GLY A 1 81 ? 9.555 10.285 42.398 1.00 16.97 108 GLY A C 1
ATOM 613 O O . GLY A 1 81 ? 9.531 9.077 42.637 1.00 16.95 108 GLY A O 1
ATOM 614 N N . GLN A 1 82 ? 10.259 10.807 41.400 1.00 17.74 109 GLN A N 1
ATOM 615 C CA . GLN A 1 82 ? 10.966 9.957 40.451 1.00 18.62 109 GLN A CA 1
ATOM 616 C C . GLN A 1 82 ? 11.977 9.048 41.137 1.00 18.70 109 GLN A C 1
ATOM 617 O O . GLN A 1 82 ? 12.227 7.933 40.682 1.00 18.91 109 GLN A O 1
ATOM 623 N N . ASN A 1 83 ? 12.556 9.525 42.233 1.00 18.87 110 ASN A N 1
ATOM 624 C CA . ASN A 1 83 ? 13.622 8.788 42.905 1.00 19.16 110 ASN A CA 1
ATOM 625 C C . ASN A 1 83 ? 13.155 8.129 44.196 1.00 19.01 110 ASN A C 1
ATOM 626 O O . ASN A 1 83 ? 13.966 7.788 45.056 1.00 19.11 110 ASN A O 1
ATOM 631 N N . GLY A 1 84 ? 11.844 7.949 44.323 1.00 18.79 111 GLY A N 1
ATOM 632 C CA . GLY A 1 84 ? 11.272 7.366 45.531 1.00 18.61 111 GLY A CA 1
ATOM 633 C C . GLY A 1 84 ? 10.363 6.181 45.270 1.00 18.45 111 GLY A C 1
ATOM 634 O O . GLY A 1 84 ? 9.320 6.041 45.906 1.00 18.63 111 GLY A O 1
ATOM 635 N N . VAL A 1 85 ? 10.760 5.321 44.339 1.00 18.22 112 VAL A N 1
ATOM 636 C CA . VAL A 1 85 ? 9.995 4.120 44.036 1.00 17.96 112 VAL A CA 1
ATOM 637 C C . VAL A 1 85 ? 10.070 3.144 45.202 1.00 17.49 112 VAL A C 1
ATOM 638 O O . VAL A 1 85 ? 11.158 2.799 45.658 1.00 17.49 112 VAL A O 1
ATOM 642 N N . VAL A 1 86 ? 8.910 2.706 45.682 1.00 17.00 113 VAL A N 1
ATOM 643 C CA . VAL A 1 86 ? 8.846 1.749 46.783 1.00 16.45 113 VAL A CA 1
ATOM 644 C C . VAL A 1 86 ? 8.205 0.442 46.326 1.00 16.20 113 VAL A C 1
ATOM 645 O O . VAL A 1 86 ? 7.053 0.420 45.890 1.00 16.19 113 VAL A O 1
ATOM 649 N N . LEU A 1 87 ? 8.966 -0.645 46.424 1.00 15.80 114 LEU A N 1
ATOM 650 C CA . LEU A 1 87 ? 8.480 -1.966 46.045 1.00 15.61 114 LEU A CA 1
ATOM 651 C C . LEU A 1 87 ? 8.526 -2.907 47.244 1.00 15.32 114 LEU A C 1
ATOM 652 O O . LEU A 1 87 ? 9.587 -3.121 47.830 1.00 15.20 114 LEU A O 1
ATOM 657 N N . LEU A 1 88 ? 7.370 -3.460 47.601 1.00 15.07 115 LEU A N 1
ATOM 658 C CA . LEU A 1 88 ? 7.244 -4.326 48.770 1.00 15.00 115 LEU A CA 1
ATOM 659 C C . LEU A 1 88 ? 6.683 -5.696 48.378 1.00 15.23 115 LEU A C 1
ATOM 660 O O . LEU A 1 88 ? 5.550 -6.030 48.716 1.00 15.04 115 LEU A O 1
ATOM 665 N N . PRO A 1 89 ? 7.479 -6.495 47.655 1.00 15.61 116 PRO A N 1
ATOM 666 C CA . PRO A 1 89 ? 7.001 -7.788 47.175 1.00 16.02 116 PRO A CA 1
ATOM 667 C C . PRO A 1 89 ? 6.856 -8.823 48.285 1.00 16.44 116 PRO A C 1
ATOM 668 O O . PRO A 1 89 ? 6.123 -9.801 48.122 1.00 16.55 116 PRO A O 1
ATOM 672 N N . ASP A 1 90 ? 7.551 -8.621 49.399 1.00 16.87 117 ASP A N 1
ATOM 673 C CA . ASP A 1 90 ? 7.508 -9.591 50.487 1.00 17.40 117 ASP A CA 1
ATOM 674 C C . ASP A 1 90 ? 7.815 -8.974 51.848 1.00 17.51 117 ASP A C 1
ATOM 675 O O . ASP A 1 90 ? 8.066 -7.773 51.957 1.00 17.33 117 ASP A O 1
ATOM 680 N N . ASN A 1 91 ? 7.789 -9.805 52.885 1.00 17.77 118 ASN A N 1
ATOM 681 C CA . ASN A 1 91 ? 7.984 -9.337 54.254 1.00 17.99 118 ASN A CA 1
ATOM 682 C C . ASN A 1 91 ? 9.319 -8.633 54.484 1.00 17.89 118 ASN A C 1
ATOM 683 O O . ASN A 1 91 ? 9.387 -7.627 55.189 1.00 17.90 118 ASN A O 1
ATOM 688 N N . ALA A 1 92 ? 10.383 -9.164 53.892 1.00 17.80 119 ALA A N 1
ATOM 689 C CA . ALA A 1 92 ? 11.699 -8.557 54.033 1.00 17.50 119 ALA A CA 1
ATOM 690 C C . ALA A 1 92 ? 11.690 -7.093 53.594 1.00 17.30 119 ALA A C 1
ATOM 691 O O . ALA A 1 92 ? 12.177 -6.221 54.311 1.00 17.24 119 ALA A O 1
ATOM 693 N N . ALA A 1 93 ? 11.145 -6.832 52.410 1.00 16.86 120 ALA A N 1
ATOM 694 C CA . ALA A 1 93 ? 11.065 -5.475 51.884 1.00 16.46 120 ALA A CA 1
ATOM 695 C C . ALA A 1 93 ? 10.203 -4.593 52.782 1.00 16.17 120 ALA A C 1
ATOM 696 O O . ALA A 1 93 ? 10.556 -3.451 53.070 1.00 15.89 120 ALA A O 1
ATOM 698 N N . LYS A 1 94 ? 9.071 -5.133 53.223 1.00 15.88 121 LYS A N 1
ATOM 699 C CA . LYS A 1 94 ? 8.146 -4.380 54.062 1.00 15.71 121 LYS A CA 1
ATOM 700 C C . LYS A 1 94 ? 8.829 -3.875 55.330 1.00 15.71 121 LYS A C 1
ATOM 701 O O . LYS A 1 94 ? 8.623 -2.735 55.746 1.00 15.47 121 LYS A O 1
ATOM 707 N N . ASP A 1 95 ? 9.650 -4.725 55.938 1.00 15.83 122 ASP A N 1
ATOM 708 C CA . ASP A 1 95 ? 10.336 -4.363 57.174 1.00 15.98 122 ASP A CA 1
ATOM 709 C C . ASP A 1 95 ? 11.391 -3.277 56.974 1.00 15.82 122 ASP A C 1
ATOM 710 O O . ASP A 1 95 ? 11.522 -2.380 57.805 1.00 15.81 122 ASP A O 1
ATOM 715 N N . ARG A 1 96 ? 12.147 -3.359 55.882 1.00 15.56 123 ARG A N 1
ATOM 716 C CA . ARG A 1 96 ? 13.121 -2.319 55.573 1.00 15.39 123 ARG A CA 1
ATOM 717 C C . ARG A 1 96 ? 12.414 -0.975 55.453 1.00 14.81 123 ARG A C 1
ATOM 718 O O . ARG A 1 96 ? 12.905 0.045 55.932 1.00 14.61 123 ARG A O 1
ATOM 726 N N . PHE A 1 97 ? 11.249 -0.994 54.814 1.00 14.21 124 PHE A N 1
ATOM 727 C CA . PHE A 1 97 ? 10.440 0.203 54.618 1.00 13.71 124 PHE A CA 1
ATOM 728 C C . PHE A 1 97 ? 9.960 0.757 55.959 1.00 13.39 124 PHE A C 1
ATOM 729 O O . PHE A 1 97 ? 10.182 1.925 56.278 1.00 13.30 124 PHE A O 1
ATOM 737 N N . ILE A 1 98 ? 9.319 -0.093 56.752 1.00 13.01 125 ILE A N 1
ATOM 738 C CA . ILE A 1 98 ? 8.827 0.319 58.059 1.00 12.87 125 ILE A CA 1
ATOM 739 C C . ILE A 1 98 ? 9.944 0.908 58.914 1.00 12.78 125 ILE A C 1
ATOM 740 O O . ILE A 1 98 ? 9.813 2.002 59.458 1.00 12.61 125 ILE A O 1
ATOM 745 N N . ASN A 1 99 ? 11.044 0.174 59.037 1.00 12.85 126 ASN A N 1
ATOM 746 C CA . ASN A 1 99 ? 12.132 0.600 59.905 1.00 13.03 126 ASN A CA 1
ATOM 747 C C . ASN A 1 99 ? 12.798 1.893 59.445 1.00 12.72 126 ASN A C 1
ATOM 748 O O . ASN A 1 99 ? 13.118 2.753 60.263 1.00 12.63 126 ASN A O 1
ATOM 753 N N . SER A 1 100 ? 13.000 2.039 58.139 1.00 12.44 127 SER A N 1
ATOM 754 C CA . SER A 1 100 ? 13.654 3.239 57.625 1.00 12.31 127 SER A CA 1
ATOM 755 C C . SER A 1 100 ? 12.781 4.476 57.825 1.00 12.00 127 SER A C 1
ATOM 756 O O . SER A 1 100 ? 13.280 5.552 58.143 1.00 11.77 127 SER A O 1
ATOM 759 N N . ILE A 1 101 ? 11.473 4.315 57.650 1.00 11.86 128 ILE A N 1
ATOM 760 C CA . ILE A 1 101 ? 10.548 5.428 57.855 1.00 11.77 128 ILE A CA 1
ATOM 761 C C . ILE A 1 101 ? 10.496 5.844 59.322 1.00 11.63 128 ILE A C 1
ATOM 762 O O . ILE A 1 101 ? 10.588 7.027 59.645 1.00 11.32 128 ILE A O 1
ATOM 767 N N . GLN A 1 102 ? 10.355 4.873 60.217 1.00 11.61 129 GLN A N 1
ATOM 768 C CA . GLN A 1 102 ? 10.345 5.185 61.640 1.00 11.73 129 GLN A CA 1
ATOM 769 C C . GLN A 1 102 ? 11.636 5.884 62.053 1.00 11.73 129 GLN A C 1
ATOM 770 O O . GLN A 1 102 ? 11.613 6.845 62.821 1.00 11.72 129 GLN A O 1
ATOM 776 N N . SER A 1 103 ? 12.765 5.411 61.537 1.00 11.78 130 SER A N 1
ATOM 777 C CA . SER A 1 103 ? 14.039 6.044 61.848 1.00 12.20 130 SER A CA 1
ATOM 778 C C . SER A 1 103 ? 14.043 7.516 61.434 1.00 11.85 130 SER A C 1
ATOM 779 O O . SER A 1 103 ? 14.503 8.375 62.185 1.00 11.95 130 SER A O 1
ATOM 782 N N . LEU A 1 104 ? 13.524 7.808 60.243 1.00 11.67 131 LEU A N 1
ATOM 783 C CA . LEU A 1 104 ? 13.466 9.185 59.759 1.00 11.58 131 LEU A CA 1
ATOM 784 C C . LEU A 1 104 ? 12.508 10.050 60.575 1.00 11.42 131 LEU A C 1
ATOM 785 O O . LEU A 1 104 ? 12.801 11.207 60.871 1.00 11.27 131 LEU A O 1
ATOM 790 N N . ILE A 1 105 ? 11.357 9.494 60.934 1.00 11.64 132 ILE A N 1
ATOM 791 C CA . ILE A 1 105 ? 10.407 10.235 61.749 1.00 11.95 132 ILE A CA 1
ATOM 792 C C . ILE A 1 105 ? 11.032 10.556 63.102 1.00 12.24 132 ILE A C 1
ATOM 793 O O . ILE A 1 105 ? 10.905 11.669 63.611 1.00 12.41 132 ILE A O 1
ATOM 798 N N . ASP A 1 106 ? 11.721 9.576 63.678 1.00 12.54 133 ASP A 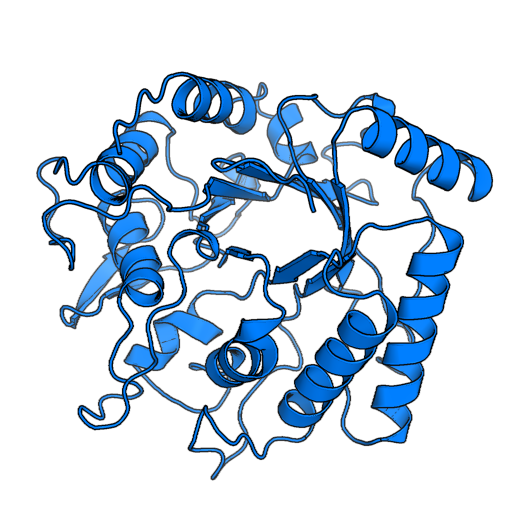N 1
ATOM 799 C CA . ASP A 1 106 ? 12.382 9.770 64.965 1.00 13.03 133 ASP A CA 1
ATOM 800 C C . ASP A 1 106 ? 13.474 10.832 64.871 1.00 13.08 133 ASP A C 1
ATOM 801 O O . ASP A 1 106 ? 13.624 11.666 65.763 1.00 13.26 133 ASP A O 1
ATOM 806 N N . LYS A 1 107 ? 14.237 10.796 63.783 1.00 13.00 134 LYS A N 1
ATOM 807 C CA . LYS A 1 107 ? 15.379 11.688 63.622 1.00 13.09 134 LYS A CA 1
ATOM 808 C C . LYS A 1 107 ? 14.978 13.153 63.457 1.00 12.86 134 LYS A C 1
ATOM 809 O O . LYS A 1 107 ? 15.619 14.043 64.016 1.00 13.23 134 LYS A O 1
ATOM 815 N N . TYR A 1 108 ? 13.915 13.404 62.697 1.00 12.49 135 TYR A N 1
ATOM 816 C CA . TYR A 1 108 ? 13.556 14.776 62.338 1.00 12.06 135 TYR A CA 1
ATOM 817 C C . TYR A 1 108 ? 12.305 15.313 63.016 1.00 11.89 135 TYR A C 1
ATOM 818 O O . TYR A 1 108 ? 12.067 16.520 63.010 1.00 11.86 135 TYR A O 1
ATOM 827 N N . GLY A 1 109 ? 11.507 14.423 63.594 1.00 11.60 136 GLY A N 1
ATOM 828 C CA . GLY A 1 109 ? 10.293 14.835 64.290 1.00 11.24 136 GLY A CA 1
ATOM 829 C C . GLY A 1 109 ? 9.110 15.113 63.379 1.00 10.88 136 GLY A C 1
ATOM 830 O O . GLY A 1 109 ? 8.233 15.910 63.712 1.00 10.97 136 GLY A O 1
ATOM 831 N N . PHE A 1 110 ? 9.077 14.456 62.226 1.00 10.55 137 PHE A N 1
ATOM 832 C CA . PHE A 1 110 ? 7.930 14.571 61.331 1.00 10.29 137 PHE A CA 1
ATOM 833 C C . PHE A 1 110 ? 6.644 14.187 62.061 1.00 10.16 137 PHE A C 1
ATOM 834 O O . PHE A 1 110 ? 6.646 13.289 62.904 1.00 10.19 137 PHE A O 1
ATOM 842 N N . ASP A 1 111 ? 5.548 14.862 61.723 1.00 9.99 138 ASP A N 1
ATOM 843 C CA . ASP A 1 111 ? 4.242 14.590 62.325 1.00 9.86 138 ASP A CA 1
ATOM 844 C C . ASP A 1 111 ? 3.540 13.382 61.713 1.00 9.66 138 ASP A C 1
ATOM 845 O O . ASP A 1 111 ? 2.554 12.883 62.258 1.00 9.84 138 ASP A O 1
ATOM 850 N N . GLY A 1 112 ? 4.033 12.926 60.569 1.00 9.16 139 GLY A N 1
ATOM 851 C CA . GLY A 1 112 ? 3.426 11.801 59.880 1.00 9.05 139 GLY A CA 1
ATOM 852 C C . GLY A 1 112 ? 4.017 11.616 58.502 1.00 8.57 139 GLY A C 1
ATOM 853 O O . GLY A 1 112 ? 5.084 12.156 58.194 1.00 8.56 139 GLY A O 1
ATOM 854 N N . ILE A 1 113 ? 3.326 10.843 57.674 1.00 8.40 140 ILE A N 1
ATOM 855 C CA . ILE A 1 113 ? 3.802 10.548 56.334 1.00 8.36 140 ILE A CA 1
ATOM 856 C C . ILE A 1 113 ? 2.706 10.756 55.302 1.00 7.87 140 ILE A C 1
ATOM 857 O O . ILE A 1 113 ? 1.512 10.649 55.601 1.00 7.73 140 ILE A O 1
ATOM 862 N N . ASP A 1 114 ? 3.139 11.059 54.084 1.00 7.55 141 ASP A N 1
ATOM 863 C CA . ASP A 1 114 ? 2.260 11.214 52.942 1.00 7.46 141 ASP A CA 1
ATOM 864 C C . ASP A 1 114 ? 2.674 10.199 51.888 1.00 7.63 141 ASP A C 1
ATOM 865 O O . ASP A 1 114 ? 3.859 10.072 51.567 1.00 7.93 141 ASP A O 1
ATOM 870 N N . ILE A 1 115 ? 1.703 9.461 51.366 1.00 8.15 142 ILE A N 1
ATOM 871 C CA . ILE A 1 115 ? 1.973 8.472 50.333 1.00 8.93 142 ILE A CA 1
ATOM 872 C C . ILE A 1 115 ? 1.714 9.071 48.955 1.00 9.26 142 ILE A C 1
ATOM 873 O O . ILE A 1 115 ? 0.571 9.314 48.576 1.00 8.96 142 ILE A O 1
ATOM 878 N N . ASP A 1 116 ? 2.789 9.315 48.215 1.00 9.88 143 ASP A N 1
ATOM 879 C CA . ASP A 1 116 ? 2.696 9.917 46.893 1.00 10.88 143 ASP A CA 1
ATOM 880 C C . ASP A 1 116 ? 3.357 8.976 45.887 1.00 11.97 143 ASP A C 1
ATOM 881 O O . ASP A 1 116 ? 4.176 9.393 45.072 1.00 12.34 143 ASP A O 1
ATOM 886 N N . LEU A 1 117 ? 2.990 7.700 45.966 1.00 13.16 144 LEU A N 1
ATOM 887 C CA . LEU A 1 117 ? 3.553 6.665 45.105 1.00 14.49 144 LEU A CA 1
ATOM 888 C C . LEU A 1 117 ? 2.700 6.445 43.858 1.00 15.48 144 LEU A C 1
ATOM 889 O O . LEU A 1 117 ? 1.472 6.412 43.926 1.00 15.80 144 LEU A O 1
ATOM 894 N N . GLU A 1 118 ? 3.353 6.297 42.713 1.00 16.85 145 GLU A N 1
ATOM 895 C CA . GLU A 1 118 ? 2.631 6.001 41.492 1.00 18.01 145 GLU A CA 1
ATOM 896 C C . GLU A 1 118 ? 3.202 4.737 40.881 1.00 18.34 145 GLU A C 1
ATOM 897 O O . GLU A 1 118 ? 2.548 3.695 40.858 1.00 18.71 145 GLU A O 1
ATOM 903 N N . SER A 1 119 ? 4.433 4.832 40.396 1.00 18.61 146 SER A N 1
ATOM 904 C CA . SER A 1 119 ? 5.111 3.670 39.863 1.00 18.73 146 SER A CA 1
ATOM 905 C C . SER A 1 119 ? 5.102 2.591 40.929 1.00 18.52 146 SER A C 1
ATOM 906 O O . SER A 1 119 ? 5.349 2.877 42.101 1.00 18.72 146 SER A O 1
ATOM 909 N N . GLY A 1 120 ? 4.803 1.360 40.527 1.00 18.21 147 GLY A N 1
ATOM 910 C CA . GLY A 1 120 ? 4.848 0.225 41.440 1.00 17.73 147 GLY A CA 1
ATOM 911 C C . GLY A 1 120 ? 3.505 -0.198 42.005 1.00 17.42 147 GLY A C 1
ATOM 912 O O . GLY A 1 120 ? 3.368 -1.307 42.516 1.00 17.59 147 GLY A O 1
ATOM 913 N N . ILE A 1 121 ? 2.509 0.678 41.919 1.00 16.86 148 ILE A N 1
ATOM 914 C CA . ILE A 1 121 ? 1.187 0.363 42.457 1.00 16.37 148 ILE A CA 1
ATOM 915 C C . ILE A 1 121 ? 0.202 -0.062 41.368 1.00 15.85 148 ILE A C 1
ATOM 916 O O . ILE A 1 121 ? -0.083 0.691 40.435 1.00 15.57 148 ILE A O 1
ATOM 921 N N . TYR A 1 122 ? -0.305 -1.283 41.495 1.00 15.38 149 TYR A N 1
ATOM 922 C CA . TYR A 1 122 ? -1.243 -1.840 40.529 1.00 14.97 149 TYR A CA 1
ATOM 923 C C . TYR A 1 122 ? -1.842 -3.146 41.052 1.00 14.65 149 TYR A C 1
ATOM 924 O O . TYR A 1 122 ? -1.236 -3.827 41.884 1.00 14.69 149 TYR A O 1
ATOM 933 N N . LEU A 1 123 ? -3.035 -3.479 40.566 1.00 14.16 150 LEU A N 1
ATOM 934 C CA . LEU A 1 123 ? -3.734 -4.697 40.962 1.00 14.09 150 LEU A CA 1
ATOM 935 C C . LEU A 1 123 ? -3.386 -5.854 40.037 1.00 14.32 150 LEU A C 1
ATOM 936 O O . LEU A 1 123 ? -3.487 -5.729 38.817 1.00 14.55 150 LEU A O 1
ATOM 941 N N . ASN A 1 124 ? -2.987 -6.982 40.619 1.00 14.36 151 ASN A N 1
ATOM 942 C CA . ASN A 1 124 ? -2.760 -8.204 39.854 1.00 14.56 151 ASN A CA 1
ATOM 943 C C . ASN A 1 124 ? -4.075 -8.799 39.371 1.00 14.42 151 ASN A C 1
ATOM 944 O O . ASN A 1 124 ? -5.148 -8.427 39.843 1.00 14.48 151 ASN A O 1
ATOM 949 N N . GLY A 1 125 ? -3.988 -9.734 38.431 1.00 14.30 152 GLY A N 1
ATOM 950 C CA . GLY A 1 125 ? -5.165 -10.475 38.011 1.00 14.28 152 GLY A CA 1
ATOM 951 C C . GLY A 1 125 ? -5.773 -11.176 39.209 1.00 13.98 152 GLY A C 1
ATOM 952 O O . GLY A 1 125 ? -5.053 -11.565 40.135 1.00 14.15 152 GLY A O 1
ATOM 953 N N . ASN A 1 126 ? -7.096 -11.319 39.192 1.00 14.10 153 ASN A N 1
ATOM 954 C CA . ASN A 1 126 ? -7.850 -11.982 40.261 1.00 14.05 153 ASN A CA 1
ATOM 955 C C . ASN A 1 126 ? -7.967 -11.191 41.558 1.00 13.59 153 ASN A C 1
ATOM 956 O O . ASN A 1 126 ? -8.710 -11.569 42.466 1.00 13.91 153 ASN A O 1
ATOM 961 N N . ASP A 1 127 ? -7.242 -10.084 41.642 1.00 12.54 154 ASP A N 1
ATOM 962 C CA . ASP A 1 127 ? -7.388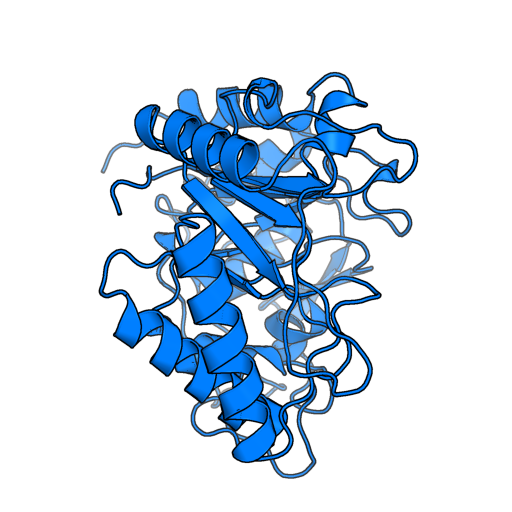 -9.202 42.787 1.00 11.75 154 ASP A CA 1
ATOM 963 C C . ASP A 1 127 ? -8.625 -8.346 42.543 1.00 11.61 154 ASP A C 1
ATOM 964 O O . ASP A 1 127 ? -8.544 -7.287 41.920 1.00 11.45 154 ASP A O 1
ATOM 969 N N . THR A 1 128 ? -9.773 -8.812 43.028 1.00 11.44 155 THR A N 1
ATOM 970 C CA . THR A 1 128 ? -11.060 -8.249 42.621 1.00 11.63 155 THR A CA 1
ATOM 971 C C . THR A 1 128 ? -11.826 -7.511 43.719 1.00 11.34 155 THR A C 1
ATOM 972 O O . THR A 1 128 ? -12.818 -6.842 43.436 1.00 11.44 155 THR A O 1
ATOM 976 N N . ASN A 1 129 ? -11.377 -7.641 44.963 1.00 11.14 156 ASN A N 1
ATOM 977 C CA . ASN A 1 129 ? -12.128 -7.128 46.108 1.00 10.89 156 ASN A CA 1
ATOM 978 C C . ASN A 1 129 ? -11.339 -6.070 46.877 1.00 10.50 156 ASN A C 1
ATOM 979 O O . ASN A 1 129 ? -10.331 -6.385 47.501 1.00 10.07 156 ASN A O 1
ATOM 984 N N . PHE A 1 130 ? -11.793 -4.818 46.838 1.00 10.29 157 PHE A N 1
ATOM 985 C CA . PHE A 1 130 ? -11.030 -3.736 47.464 1.00 10.21 157 PHE A CA 1
ATOM 986 C C . PHE A 1 130 ? -10.962 -3.856 48.986 1.00 10.20 157 PHE A C 1
ATOM 987 O O . PHE A 1 130 ? -10.080 -3.280 49.617 1.00 9.90 157 PHE A O 1
ATOM 995 N N . LYS A 1 131 ? -11.883 -4.614 49.574 1.00 10.20 158 LYS A N 1
ATOM 996 C CA . LYS A 1 131 ? -11.871 -4.810 51.020 1.00 10.70 158 LYS A CA 1
ATOM 997 C C . LYS A 1 131 ? -10.854 -5.864 51.436 1.00 10.70 158 LYS A C 1
ATOM 998 O O . LYS A 1 131 ? -10.421 -5.895 52.587 1.00 10.98 158 LYS A O 1
ATOM 1004 N N . ASN A 1 132 ? -10.475 -6.724 50.494 1.00 10.94 159 ASN A N 1
ATOM 1005 C CA . ASN A 1 132 ? -9.546 -7.817 50.770 1.00 11.06 159 ASN A CA 1
ATOM 1006 C C . ASN A 1 132 ? -8.559 -8.015 49.627 1.00 10.65 159 ASN A C 1
ATOM 1007 O O . ASN A 1 132 ? -8.658 -8.986 48.876 1.00 10.58 159 ASN A O 1
ATOM 1012 N N . PRO A 1 133 ? -7.602 -7.090 49.483 1.00 10.16 160 PRO A N 1
ATOM 1013 C CA . PRO A 1 133 ? -6.654 -7.161 48.379 1.00 9.88 160 PRO A CA 1
ATOM 1014 C C . PRO A 1 133 ? -5.740 -8.375 48.468 1.00 9.62 160 PRO A C 1
ATOM 1015 O O . PRO A 1 133 ? -5.488 -8.893 49.559 1.00 9.45 160 PRO A O 1
ATOM 1019 N N . THR A 1 134 ? -5.230 -8.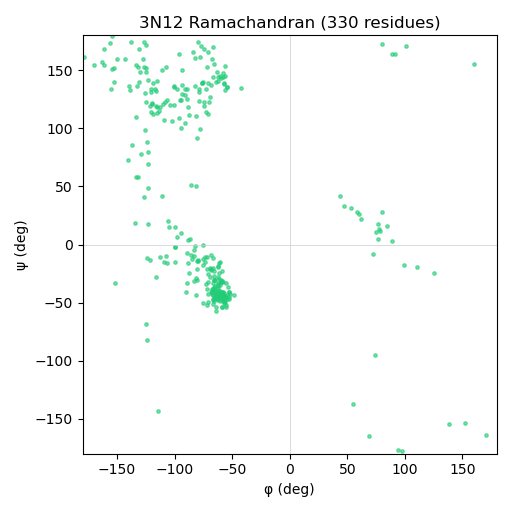799 47.315 1.00 9.38 161 THR A N 1
ATOM 1020 C CA . THR A 1 134 ? -4.391 -9.987 47.220 1.00 9.35 161 THR A CA 1
ATOM 1021 C C . THR A 1 134 ? -3.035 -9.694 46.587 1.00 9.41 161 THR A C 1
ATOM 1022 O O . THR A 1 134 ? -2.143 -10.534 46.616 1.00 9.71 161 THR A O 1
ATOM 1026 N N . THR A 1 135 ? -2.885 -8.510 46.003 1.00 9.51 162 THR A N 1
ATOM 1027 C CA . THR A 1 135 ? -1.621 -8.121 45.392 1.00 9.81 162 THR A CA 1
ATOM 1028 C C . THR A 1 135 ? -0.617 -7.774 46.485 1.00 9.89 162 THR A C 1
ATOM 1029 O O . THR A 1 135 ? -0.881 -6.900 47.308 1.00 9.65 162 THR A O 1
ATOM 1033 N N . PRO A 1 136 ? 0.541 -8.455 46.503 1.00 10.02 163 PRO A N 1
ATOM 1034 C CA . PRO A 1 136 ? 1.500 -8.246 47.588 1.00 10.28 163 PRO A CA 1
ATOM 1035 C C . PRO A 1 136 ? 1.885 -6.787 47.834 1.00 10.29 163 PRO A C 1
ATOM 1036 O O . PRO A 1 136 ? 1.933 -6.353 48.985 1.00 10.41 163 PRO A O 1
ATOM 1040 N N . GLN A 1 137 ? 2.171 -6.039 46.774 1.00 10.27 164 GLN A N 1
ATOM 1041 C CA . GLN A 1 137 ? 2.533 -4.633 46.927 1.00 10.46 164 GLN A CA 1
ATOM 1042 C C . GLN A 1 137 ? 1.492 -3.889 47.756 1.00 10.40 164 GLN A C 1
ATOM 1043 O O . GLN A 1 137 ? 1.829 -3.132 48.670 1.00 10.63 164 GLN A O 1
ATOM 1049 N N . ILE A 1 138 ? 0.225 -4.109 47.423 1.00 10.19 165 ILE A N 1
ATOM 1050 C CA . ILE A 1 138 ? -0.887 -3.432 48.081 1.00 10.17 165 ILE A CA 1
ATOM 1051 C C . ILE A 1 138 ? -1.085 -3.944 49.510 1.00 10.03 165 ILE A C 1
ATOM 1052 O O . ILE A 1 138 ? -1.173 -3.156 50.455 1.00 9.90 165 ILE A O 1
ATOM 1057 N N . VAL A 1 139 ? -1.142 -5.263 49.665 1.00 9.88 166 VAL A N 1
ATOM 1058 C CA . VAL A 1 139 ? -1.261 -5.873 50.982 1.00 10.10 166 VAL A CA 1
ATOM 1059 C C . VAL A 1 139 ? -0.147 -5.393 51.915 1.00 9.94 166 VAL A C 1
ATOM 1060 O O . VAL A 1 139 ? -0.402 -5.013 53.059 1.00 9.92 166 VAL A O 1
ATOM 1064 N N . ASN A 1 140 ? 1.086 -5.402 51.421 1.00 10.05 167 ASN A N 1
ATOM 1065 C CA . ASN A 1 140 ? 2.230 -5.031 52.243 1.00 10.18 167 ASN A CA 1
ATOM 1066 C C . ASN A 1 140 ? 2.321 -3.536 52.538 1.00 9.98 167 ASN A C 1
ATOM 1067 O O . ASN A 1 140 ? 2.770 -3.136 53.610 1.00 10.04 167 ASN A O 1
ATOM 1072 N N . LEU A 1 141 ? 1.899 -2.706 51.590 1.00 9.89 168 LEU A N 1
ATOM 1073 C CA . LEU A 1 141 ? 1.872 -1.270 51.833 1.00 9.79 168 LEU A CA 1
ATOM 1074 C C . LEU A 1 141 ? 0.846 -0.942 52.916 1.00 9.59 168 LEU A C 1
ATOM 1075 O O . LEU A 1 141 ? 1.117 -0.155 53.823 1.00 9.43 168 LEU A O 1
ATOM 1080 N N . ILE A 1 142 ? -0.333 -1.544 52.819 1.00 9.40 169 ILE A N 1
ATOM 1081 C CA . ILE A 1 142 ? -1.352 -1.364 53.842 1.00 9.36 169 ILE A CA 1
ATOM 1082 C C . ILE A 1 142 ? -0.792 -1.771 55.201 1.00 9.27 169 ILE A C 1
ATOM 1083 O O . ILE A 1 142 ? -0.883 -1.024 56.174 1.00 9.44 169 ILE A O 1
ATOM 1088 N N . SER A 1 143 ? -0.194 -2.957 55.261 1.00 9.38 170 SER A N 1
ATOM 1089 C CA . SER A 1 143 ? 0.363 -3.465 56.510 1.00 9.64 170 SER A CA 1
ATOM 1090 C C . SER A 1 143 ? 1.410 -2.512 57.079 1.00 9.41 170 SER A C 1
ATOM 1091 O O . SER A 1 143 ? 1.391 -2.190 58.268 1.00 9.55 170 SER A O 1
ATOM 1094 N N . ALA A 1 144 ? 2.322 -2.055 56.228 1.00 9.33 171 ALA A N 1
ATOM 1095 C CA . ALA A 1 144 ? 3.371 -1.149 56.672 1.00 9.26 171 ALA A CA 1
ATOM 1096 C C . ALA A 1 144 ? 2.787 0.150 57.219 1.00 8.98 171 ALA A C 1
ATOM 1097 O O . ALA A 1 144 ? 3.210 0.640 58.266 1.00 8.91 171 ALA A O 1
ATOM 1099 N N . ILE A 1 145 ? 1.820 0.713 56.503 1.00 8.77 172 ILE A N 1
ATOM 1100 C CA . ILE A 1 145 ? 1.192 1.957 56.931 1.00 8.72 172 ILE A CA 1
ATOM 1101 C C . ILE A 1 145 ? 0.498 1.786 58.283 1.00 8.83 172 ILE A C 1
ATOM 1102 O O . ILE A 1 145 ? 0.614 2.637 59.166 1.00 8.67 172 ILE A O 1
ATOM 1107 N N . ARG A 1 146 ? -0.220 0.682 58.448 1.00 9.10 173 ARG A N 1
ATOM 1108 C CA . ARG A 1 146 ? -0.897 0.419 59.714 1.00 9.49 173 ARG A CA 1
ATOM 1109 C C . ARG A 1 146 ? 0.112 0.260 60.852 1.00 9.64 173 ARG A C 1
ATOM 1110 O O . ARG A 1 146 ? -0.098 0.756 61.961 1.00 9.64 173 ARG A O 1
ATOM 1118 N N . THR A 1 147 ? 1.216 -0.421 60.567 1.00 9.87 174 THR A N 1
ATOM 1119 C CA . THR A 1 147 ? 2.250 -0.655 61.570 1.00 10.03 174 THR A CA 1
ATOM 1120 C C . THR A 1 147 ? 2.902 0.652 62.011 1.00 9.79 174 THR A C 1
ATOM 1121 O O . THR A 1 147 ? 3.077 0.898 63.205 1.00 9.87 174 THR A O 1
ATOM 1125 N N . ILE A 1 148 ? 3.253 1.493 61.043 1.00 9.64 175 ILE A N 1
ATOM 1126 C CA . ILE A 1 148 ? 3.877 2.773 61.342 1.00 9.83 175 ILE A CA 1
ATOM 1127 C C . ILE A 1 148 ? 2.927 3.665 62.138 1.00 9.89 175 ILE A C 1
ATOM 1128 O O . ILE A 1 148 ? 3.311 4.251 63.150 1.00 9.93 175 ILE A O 1
ATOM 1133 N N . SER A 1 149 ? 1.681 3.758 61.686 1.00 10.05 176 SER A N 1
ATOM 1134 C CA . SER A 1 149 ? 0.699 4.578 62.381 1.00 10.58 176 SER A CA 1
ATOM 1135 C C . SER A 1 149 ? 0.438 4.051 63.792 1.00 10.53 176 SER A C 1
ATOM 1136 O O . SER A 1 149 ? 0.370 4.826 64.745 1.00 10.62 176 SER A O 1
ATOM 1139 N N . ASP A 1 150 ? 0.304 2.734 63.925 1.00 10.78 177 ASP A N 1
ATOM 1140 C CA . ASP A 1 150 ? 0.142 2.113 65.241 1.00 11.23 177 ASP A CA 1
ATOM 1141 C C . ASP A 1 150 ? 1.337 2.406 66.150 1.00 11.09 177 ASP A C 1
ATOM 1142 O O . ASP A 1 150 ? 1.196 2.501 67.371 1.00 11.08 177 ASP A O 1
ATOM 1147 N N . HIS A 1 151 ? 2.515 2.538 65.550 1.00 11.07 178 HIS A N 1
ATOM 1148 C CA . HIS A 1 151 ? 3.729 2.818 66.306 1.00 11.24 178 HIS A CA 1
ATOM 1149 C C . HIS A 1 151 ? 3.699 4.193 66.969 1.00 11.32 178 HIS A C 1
ATOM 1150 O O . HIS A 1 151 ? 4.208 4.364 68.076 1.00 11.62 178 HIS A O 1
ATOM 1157 N N . TYR A 1 152 ? 3.109 5.173 66.290 1.00 11.33 179 TYR A N 1
ATOM 1158 C CA . TYR A 1 152 ? 3.131 6.552 66.774 1.00 11.50 179 TYR A CA 1
ATOM 1159 C C . TYR A 1 152 ? 1.853 6.973 67.486 1.00 11.76 179 TYR A C 1
ATOM 1160 O O . TYR A 1 152 ? 1.833 7.984 68.185 1.00 12.09 179 TYR A O 1
ATOM 1169 N N . GLY A 1 153 ? 0.791 6.196 67.317 1.00 12.01 180 GLY A N 1
ATOM 1170 C CA . GLY A 1 153 ? -0.452 6.465 68.030 1.00 12.34 180 GLY A CA 1
ATOM 1171 C C . GLY A 1 153 ? -1.454 7.301 67.258 1.00 12.72 180 GLY A C 1
ATOM 1172 O O . GLY A 1 153 ? -1.221 7.663 66.104 1.00 12.53 180 GLY A O 1
ATOM 1173 N N . PRO A 1 154 ? -2.582 7.628 67.902 1.00 13.07 181 PRO A N 1
ATOM 1174 C CA . PRO A 1 154 ? -3.715 8.267 67.235 1.00 13.28 181 PRO A CA 1
ATOM 1175 C C . PRO A 1 154 ? -3.430 9.650 66.651 1.00 13.25 181 PRO A C 1
ATOM 1176 O O . PRO A 1 154 ? -4.178 10.108 65.787 1.00 13.64 181 PRO A O 1
ATOM 1180 N N . ASP A 1 155 ? -2.377 10.317 67.113 1.00 13.20 182 ASP A N 1
ATOM 1181 C CA . ASP A 1 155 ? -2.071 11.661 66.624 1.00 13.23 182 ASP A CA 1
ATOM 1182 C C . ASP A 1 155 ? -1.297 11.649 65.309 1.00 12.50 182 ASP A C 1
ATOM 1183 O O . ASP A 1 155 ? -1.118 12.692 64.683 1.00 12.57 182 ASP A O 1
ATOM 1188 N N . PHE A 1 156 ? -0.843 10.469 64.900 1.00 11.80 183 PHE A N 1
ATOM 1189 C CA . PHE A 1 156 ? -0.075 10.312 63.670 1.00 11.11 183 PHE A CA 1
ATOM 1190 C C . PHE A 1 156 ? -0.842 10.850 62.466 1.00 10.55 183 PHE A C 1
ATOM 1191 O O . PHE A 1 156 ? -2.021 10.548 62.297 1.00 10.49 183 PHE A O 1
ATOM 1199 N N . LEU A 1 157 ? -0.172 11.644 61.635 1.00 9.89 184 LEU A N 1
ATOM 1200 C CA . LEU A 1 157 ? -0.792 12.187 60.434 1.00 9.50 184 LEU A CA 1
ATOM 1201 C C . LEU A 1 157 ? -0.491 11.284 59.240 1.00 8.81 184 LEU A C 1
ATOM 1202 O O . LEU A 1 157 ? 0.671 10.996 58.942 1.00 9.17 184 LEU A O 1
ATOM 1207 N N . LEU A 1 158 ? -1.547 10.824 58.575 1.00 8.02 185 LEU A N 1
ATOM 1208 C CA . LEU A 1 158 ? -1.411 10.025 57.366 1.00 7.28 185 LEU A CA 1
ATOM 1209 C C . LEU A 1 158 ? -2.198 10.665 56.232 1.00 6.98 185 LEU A C 1
ATOM 1210 O O . LEU A 1 158 ? -3.406 10.876 56.349 1.00 6.86 185 LEU A O 1
ATOM 1215 N N . SER A 1 159 ? -1.512 10.980 55.138 1.00 6.90 186 SER A N 1
ATOM 1216 C CA . SER A 1 159 ? -2.177 11.486 53.943 1.00 6.90 186 SER A CA 1
ATOM 1217 C C . SER A 1 159 ? -1.700 10.712 52.721 1.00 7.16 186 SER A C 1
ATOM 1218 O O . SER A 1 159 ? -0.735 9.950 52.794 1.00 7.15 186 SER A O 1
ATOM 1221 N N . MET A 1 160 ? -2.384 10.897 51.599 1.00 7.64 187 MET A N 1
ATOM 1222 C CA . MET A 1 160 ? -1.963 10.277 50.349 1.00 8.22 187 MET A CA 1
ATOM 1223 C C . MET A 1 160 ? -2.432 11.126 49.172 1.00 7.70 187 MET A C 1
ATOM 1224 O O . MET A 1 160 ? -3.442 11.831 49.268 1.00 7.55 187 MET A O 1
ATOM 1229 N N . ALA A 1 161 ? -1.690 11.054 48.069 1.00 7.41 188 ALA A N 1
ATOM 1230 C CA . ALA A 1 161 ? -1.962 11.867 46.884 1.00 7.26 188 ALA A CA 1
ATOM 1231 C C . ALA A 1 161 ? -1.915 11.050 45.590 1.00 7.36 188 ALA A C 1
ATOM 1232 O O . ALA A 1 161 ? -1.144 11.359 44.687 1.00 7.38 188 ALA A O 1
ATOM 1234 N N . PRO A 1 162 ? -2.743 10.003 45.491 1.00 7.30 189 PRO A N 1
ATOM 1235 C CA . PRO A 1 162 ? -2.769 9.238 44.251 1.00 7.30 189 PRO A CA 1
ATOM 1236 C C . PRO A 1 162 ? -3.338 10.052 43.099 1.00 7.20 189 PRO A C 1
ATOM 1237 O O . PRO A 1 162 ? -4.046 11.040 43.317 1.00 7.24 189 PRO A O 1
ATOM 1241 N N . GLU A 1 163 ? -3.032 9.625 41.879 1.00 7.33 190 GLU A N 1
ATOM 1242 C CA . GLU A 1 163 ? -3.650 10.195 40.689 1.00 7.57 190 GLU A CA 1
ATOM 1243 C C . GLU A 1 163 ? -5.058 9.626 40.520 1.00 7.46 190 GLU A C 1
ATOM 1244 O O . GLU A 1 163 ? -5.395 8.593 41.103 1.00 7.50 190 GLU A O 1
ATOM 1250 N N . THR A 1 164 ? -5.882 10.301 39.727 1.00 7.28 191 THR A N 1
ATOM 1251 C CA . THR A 1 164 ? -7.300 9.952 39.647 1.00 7.27 191 THR A CA 1
ATOM 1252 C C . THR A 1 164 ? -7.573 8.533 39.152 1.00 7.03 191 THR A C 1
ATOM 1253 O O . THR A 1 164 ? -8.527 7.905 39.597 1.00 6.95 191 THR A O 1
ATOM 1257 N N . ALA A 1 165 ? -6.753 8.032 38.233 1.00 7.00 192 ALA A N 1
ATOM 1258 C CA . ALA A 1 165 ? -6.964 6.688 37.698 1.00 7.09 192 ALA A CA 1
ATOM 1259 C C . ALA A 1 165 ? -7.014 5.644 38.810 1.00 7.00 192 ALA A C 1
ATOM 1260 O O . ALA A 1 165 ? -7.741 4.654 38.711 1.00 7.03 192 ALA A O 1
ATOM 1262 N N . TYR A 1 166 ? -6.239 5.879 39.866 1.00 7.08 193 TYR A N 1
ATOM 1263 C CA . TYR A 1 166 ? -6.095 4.929 40.967 1.00 7.40 193 TYR A CA 1
ATOM 1264 C C . TYR A 1 166 ? -7.262 4.968 41.946 1.00 7.22 193 TYR A C 1
ATOM 1265 O O . TYR A 1 166 ? -7.404 4.079 42.788 1.00 7.23 193 TYR A O 1
ATOM 1274 N N . VAL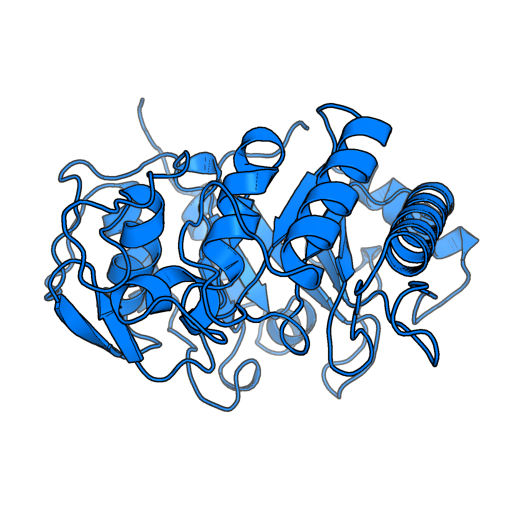 A 1 167 ? -8.086 6.004 41.848 1.00 7.19 194 VAL A N 1
ATOM 1275 C CA . VAL A 1 167 ? -9.183 6.195 42.782 1.00 7.23 194 VAL A CA 1
ATOM 1276 C C . VAL A 1 167 ? -10.496 6.289 42.008 1.00 7.12 194 VAL A C 1
ATOM 1277 O O . VAL A 1 167 ? -11.200 5.289 41.852 1.00 7.09 194 VAL A O 1
ATOM 1281 N N . GLN A 1 168 ? -10.804 7.471 41.487 1.00 7.25 195 GLN A N 1
ATOM 1282 C CA . GLN A 1 168 ? -12.034 7.665 40.733 1.00 7.65 195 GLN A CA 1
ATOM 1283 C C . GLN A 1 168 ? -12.075 6.802 39.476 1.00 7.59 195 GLN A C 1
ATOM 1284 O O . GLN A 1 168 ? -13.153 6.430 39.003 1.00 7.69 195 GLN A O 1
ATOM 1290 N N . GLY A 1 169 ? -10.900 6.484 38.944 1.00 7.68 196 GLY A N 1
ATOM 1291 C CA . GLY A 1 169 ? -10.801 5.599 37.786 1.00 7.93 196 GLY A CA 1
ATOM 1292 C C . GLY A 1 169 ? -11.413 4.235 38.051 1.00 8.04 196 GLY A C 1
ATOM 1293 O O . GLY A 1 169 ? -11.792 3.518 37.118 1.00 7.96 196 GLY A O 1
ATOM 1294 N N . GLY A 1 170 ? -11.506 3.872 39.326 1.00 8.23 197 GLY A N 1
ATOM 1295 C CA . GLY A 1 170 ? -12.124 2.611 39.723 1.00 8.71 197 GLY A CA 1
ATOM 1296 C C . GLY A 1 170 ? -13.584 2.523 39.319 1.00 9.08 197 GLY A C 1
ATOM 1297 O O . GLY A 1 170 ? -14.170 1.440 39.314 1.00 9.39 197 GLY A O 1
ATOM 1298 N N . TYR A 1 171 ? -14.178 3.666 38.989 1.00 9.15 198 TYR A N 1
ATOM 1299 C CA . TYR A 1 171 ? -15.547 3.689 38.489 1.00 9.59 198 TYR A CA 1
ATOM 1300 C C . TYR A 1 171 ? -15.612 2.999 37.126 1.00 9.60 198 TYR A C 1
ATOM 1301 O O . TYR A 1 171 ? -16.610 2.360 36.787 1.00 9.75 198 TYR A O 1
ATOM 1310 N N . SER A 1 172 ? -14.536 3.119 36.355 1.00 9.42 199 SER A N 1
ATOM 1311 C CA . SER A 1 172 ? -14.488 2.555 35.004 1.00 9.78 199 SER A CA 1
ATOM 1312 C C . SER A 1 172 ? -13.962 1.127 34.969 1.00 9.65 199 SER A C 1
ATOM 1313 O O . SER A 1 172 ? -14.458 0.290 34.215 1.00 9.68 199 SER A O 1
ATOM 1316 N N . ALA A 1 173 ? -12.938 0.855 35.765 1.00 9.53 200 ALA A N 1
ATOM 1317 C CA . ALA A 1 173 ? -12.304 -0.453 35.749 1.00 9.32 200 ALA A CA 1
ATOM 1318 C C . ALA A 1 173 ? -11.649 -0.735 37.090 1.00 9.21 200 ALA A C 1
ATOM 1319 O O . ALA A 1 173 ? -11.241 0.189 37.797 1.00 9.21 200 ALA A O 1
ATOM 1321 N N . TYR A 1 174 ? -11.563 -2.013 37.440 1.00 9.06 201 TYR A N 1
ATOM 1322 C CA . TYR A 1 174 ? -10.852 -2.428 38.636 1.00 9.06 201 TYR A CA 1
ATOM 1323 C C . TYR A 1 174 ? -9.814 -3.476 38.266 1.00 9.17 201 TYR A C 1
ATOM 1324 O O . TYR A 1 174 ? -10.129 -4.655 38.109 1.00 9.34 201 TYR A O 1
ATOM 1333 N N . GLY A 1 175 ? -8.575 -3.033 38.110 1.00 9.05 202 GLY A N 1
ATOM 1334 C CA . GLY A 1 175 ? -7.495 -3.905 37.678 1.00 9.03 202 GLY A CA 1
ATOM 1335 C C . GLY A 1 175 ? -6.365 -3.059 37.138 1.00 8.89 202 GLY A C 1
ATOM 1336 O O . GLY A 1 175 ? -6.584 -1.929 36.694 1.00 8.75 202 GLY A O 1
ATOM 1337 N N . SER A 1 176 ? -5.151 -3.593 37.168 1.00 8.79 203 SER A N 1
ATOM 1338 C CA . SER A 1 176 ? -3.989 -2.797 36.808 1.00 8.67 203 SER A CA 1
ATOM 1339 C C . SER A 1 176 ? -3.992 -1.545 37.698 1.00 8.50 203 SER A C 1
ATOM 1340 O O . SER A 1 176 ? -4.270 -1.649 38.894 1.00 8.65 203 SER A O 1
ATOM 1343 N N . ILE A 1 177 ? -3.704 -0.369 37.146 1.00 8.14 204 ILE A N 1
ATOM 1344 C CA . ILE A 1 177 ? -3.699 0.843 37.972 1.00 8.11 204 ILE A CA 1
ATOM 1345 C C . ILE A 1 177 ? -5.103 1.324 38.321 1.00 7.88 204 ILE A C 1
ATOM 1346 O O . ILE A 1 177 ? -5.284 2.123 39.244 1.00 7.83 204 ILE A O 1
ATOM 1351 N N . TRP A 1 178 ? -6.093 0.844 37.579 1.00 7.76 205 TRP A N 1
ATOM 1352 C CA . TRP A 1 178 ? -7.453 1.352 37.699 1.00 7.81 205 TRP A CA 1
ATOM 1353 C C . TRP A 1 178 ? -8.112 0.926 39.003 1.00 7.69 205 TRP A C 1
ATOM 1354 O O . TRP A 1 178 ? -8.358 -0.255 39.238 1.00 7.86 205 TRP A O 1
ATOM 1365 N N . GLY A 1 179 ? -8.353 1.914 39.862 1.00 7.65 206 GLY A N 1
ATOM 1366 C CA . GLY A 1 179 ? -8.877 1.675 41.199 1.00 7.49 206 GLY A CA 1
ATOM 1367 C C . GLY A 1 179 ? -7.873 1.106 42.190 1.00 7.41 206 GLY A C 1
ATOM 1368 O O . GLY A 1 179 ? -8.250 0.701 43.286 1.00 7.57 206 GLY A O 1
ATOM 1369 N N . ALA A 1 180 ? -6.595 1.082 41.827 1.00 7.39 207 ALA A N 1
ATOM 1370 C CA . ALA A 1 180 ? -5.599 0.378 42.636 1.00 7.58 207 ALA A CA 1
ATOM 1371 C C . ALA A 1 180 ? -5.348 0.978 44.025 1.00 7.43 207 ALA A C 1
ATOM 1372 O O . ALA A 1 180 ? -4.873 0.279 44.918 1.00 7.80 207 ALA A O 1
ATOM 1374 N N . TYR A 1 181 ? -5.656 2.259 44.219 1.00 7.33 208 TYR A N 1
ATOM 1375 C CA . TYR A 1 181 ? -5.540 2.842 45.560 1.00 7.11 208 TYR A CA 1
ATOM 1376 C C . TYR A 1 181 ? -6.783 2.599 46.415 1.00 7.10 208 TYR A C 1
ATOM 1377 O O . TYR A 1 181 ? -6.751 2.823 47.619 1.00 7.14 208 TYR A O 1
ATOM 1386 N N . LEU A 1 182 ? -7.877 2.148 45.810 1.00 7.14 209 LEU A N 1
ATOM 1387 C CA . LEU A 1 182 ? -9.088 1.906 46.586 1.00 7.33 209 LEU A CA 1
ATOM 1388 C C . LEU A 1 182 ? -8.855 0.937 47.756 1.00 7.28 209 LEU A C 1
ATOM 1389 O O . LEU A 1 182 ? -9.292 1.218 48.874 1.00 7.23 209 LEU A O 1
ATOM 1394 N N . PRO A 1 183 ? -8.170 -0.201 47.514 1.00 7.30 210 PRO A N 1
ATOM 1395 C CA . PRO A 1 183 ? -7.897 -1.074 48.661 1.00 7.48 210 PRO A CA 1
ATOM 1396 C C . PRO A 1 183 ? -6.956 -0.451 49.690 1.00 7.47 210 PRO A C 1
ATOM 1397 O O . PRO A 1 183 ? -7.049 -0.763 50.878 1.00 7.65 210 PRO A O 1
ATOM 1401 N N . ILE A 1 184 ? -6.043 0.404 49.242 1.00 7.40 211 ILE A N 1
ATOM 1402 C CA . ILE A 1 184 ? -5.143 1.077 50.171 1.00 7.69 211 ILE A CA 1
ATOM 1403 C C . ILE A 1 184 ? -5.940 2.027 51.066 1.00 7.54 211 ILE A C 1
ATOM 1404 O O . ILE A 1 184 ? -5.836 1.973 52.293 1.00 7.87 211 ILE A O 1
ATOM 1409 N N . ILE A 1 185 ? -6.751 2.879 50.445 1.00 7.71 212 ILE A N 1
ATOM 1410 C CA . ILE A 1 185 ? -7.614 3.801 51.177 1.00 7.93 212 ILE A CA 1
ATOM 1411 C C . ILE A 1 185 ? -8.503 3.051 52.170 1.00 8.25 212 ILE A C 1
ATOM 1412 O O . ILE A 1 185 ? -8.538 3.372 53.364 1.00 8.48 212 ILE A O 1
ATOM 1417 N N . TYR A 1 186 ? -9.228 2.054 51.677 1.00 8.34 213 TYR A N 1
ATOM 1418 C CA . TYR A 1 186 ? -10.135 1.306 52.535 1.00 8.69 213 TYR A CA 1
ATOM 1419 C C . TYR A 1 186 ? -9.371 0.618 53.656 1.00 8.66 213 TYR A C 1
ATOM 1420 O O . TYR A 1 186 ? -9.822 0.590 54.802 1.00 9.03 213 TYR A O 1
ATOM 1429 N N . GLY A 1 187 ? -8.207 0.079 53.316 1.00 8.78 214 GLY A N 1
ATOM 1430 C CA . GLY A 1 187 ? -7.415 -0.698 54.258 1.00 8.83 214 GLY A CA 1
ATOM 1431 C C . GLY A 1 187 ? -6.828 0.106 55.400 1.00 8.99 214 GLY A C 1
ATOM 1432 O O . GLY A 1 187 ? -6.481 -0.452 56.443 1.00 9.25 214 GLY A O 1
ATOM 1433 N N . VAL A 1 188 ? -6.706 1.416 55.205 1.00 8.93 215 VAL A N 1
ATOM 1434 C CA . VAL A 1 188 ? -6.140 2.292 56.231 1.00 9.08 215 VAL A CA 1
ATOM 1435 C C . VAL A 1 188 ? -7.104 3.414 56.627 1.00 8.98 215 VAL A C 1
ATOM 1436 O O . VAL A 1 188 ? -6.697 4.401 57.234 1.00 8.65 215 VAL A O 1
ATOM 1440 N N . LYS A 1 189 ? -8.385 3.253 56.309 1.00 9.18 216 LYS A N 1
ATOM 1441 C CA . LYS A 1 189 ? -9.340 4.349 56.471 1.00 9.59 216 LYS A CA 1
ATOM 1442 C C . LYS A 1 189 ? -9.447 4.877 57.904 1.00 9.56 216 LYS A C 1
ATOM 1443 O O . LYS A 1 189 ? -9.701 6.063 58.114 1.00 9.63 216 LYS A O 1
ATOM 1449 N N . ASP A 1 190 ? -9.248 4.000 58.886 1.00 9.64 217 ASP A N 1
ATOM 1450 C CA . ASP A 1 190 ? -9.282 4.402 60.297 1.00 10.03 217 ASP A CA 1
ATOM 1451 C C . ASP A 1 190 ? -8.024 5.158 60.734 1.00 9.94 217 ASP A C 1
ATOM 1452 O O . ASP A 1 190 ? -7.993 5.745 61.817 1.00 10.62 217 ASP A O 1
ATOM 1457 N N . LYS A 1 191 ? -6.991 5.136 59.896 1.00 9.50 218 LYS A N 1
ATOM 1458 C CA . LYS A 1 191 ? -5.742 5.841 60.174 1.00 9.37 218 LYS A CA 1
ATOM 1459 C C . LYS A 1 191 ? -5.598 7.091 59.309 1.00 8.99 218 LYS A C 1
ATOM 1460 O O . LYS A 1 191 ? -4.767 7.955 59.584 1.00 9.20 218 LYS A O 1
ATOM 1466 N N . LEU A 1 192 ? -6.399 7.170 58.254 1.00 8.61 219 LEU A N 1
ATOM 1467 C CA . LEU A 1 192 ? -6.247 8.207 57.240 1.00 8.07 219 LEU A CA 1
ATOM 1468 C C . LEU A 1 192 ? -6.734 9.563 57.729 1.00 7.68 219 LEU A C 1
ATOM 1469 O O . LEU A 1 192 ? -7.909 9.728 58.058 1.00 7.90 219 LEU A O 1
ATOM 1474 N N . THR A 1 193 ? -5.831 10.537 57.773 1.00 7.29 220 THR A N 1
ATOM 1475 C CA . THR A 1 193 ? -6.215 11.885 58.170 1.00 7.25 220 THR A CA 1
ATOM 1476 C C . THR A 1 193 ? -6.977 12.569 57.034 1.00 7.04 220 THR A C 1
ATOM 1477 O O . THR A 1 193 ? -8.061 13.113 57.242 1.00 7.18 220 THR A O 1
ATOM 1481 N N . TYR A 1 194 ? -6.411 12.531 55.833 1.00 6.74 221 TYR A N 1
ATOM 1482 C CA . TYR A 1 194 ? -7.105 13.007 54.640 1.00 6.58 221 TYR A CA 1
ATOM 1483 C C . TYR A 1 194 ? -6.418 12.471 53.396 1.00 6.62 221 TYR A C 1
ATOM 1484 O O . TYR A 1 194 ? -5.236 12.099 53.421 1.00 6.67 221 TYR A O 1
ATOM 1493 N N . ILE A 1 195 ? -7.179 12.427 52.311 1.00 6.66 222 ILE A N 1
ATOM 1494 C CA . ILE A 1 195 ? -6.645 12.109 51.000 1.00 6.83 222 ILE A CA 1
ATOM 1495 C C . ILE A 1 195 ? -6.846 13.311 50.085 1.00 6.71 222 ILE A C 1
ATOM 1496 O O . ILE A 1 195 ? -7.920 13.920 50.066 1.00 7.06 222 ILE A O 1
ATOM 1501 N N . HIS A 1 196 ? -5.796 13.668 49.355 1.00 6.29 223 HIS A N 1
ATOM 1502 C CA . HIS A 1 196 ? -5.877 14.725 48.358 1.00 6.28 223 HIS A CA 1
ATOM 1503 C C . HIS A 1 196 ? -5.426 14.178 47.012 1.00 6.23 223 HIS A C 1
ATOM 1504 O O . HIS A 1 196 ? -4.246 14.236 46.662 1.00 6.17 223 HIS A O 1
ATOM 1511 N N . VAL A 1 197 ? -6.380 13.616 46.277 1.00 6.23 224 VAL A N 1
ATOM 1512 C CA . VAL A 1 197 ? -6.128 13.120 44.933 1.00 6.35 224 VAL A CA 1
ATOM 1513 C C . VAL A 1 197 ? -5.607 14.260 44.061 1.00 6.18 224 VAL A C 1
ATOM 1514 O O . VAL A 1 197 ? -6.011 15.414 44.223 1.00 6.11 224 VAL A O 1
ATOM 1518 N N . GLN A 1 198 ? -4.694 13.937 43.152 1.00 6.39 225 GLN A N 1
ATOM 1519 C CA . GLN A 1 198 ? -4.168 14.926 42.226 1.00 6.57 225 GLN A CA 1
ATOM 1520 C C . GLN A 1 198 ? -5.168 15.182 41.108 1.00 6.52 225 GLN A C 1
ATOM 1521 O O . GLN A 1 198 ? -5.252 14.409 40.159 1.00 6.54 225 GLN A O 1
ATOM 1527 N N . HIS A 1 199 ? -5.925 16.268 41.224 1.00 6.66 226 HIS A N 1
ATOM 1528 C CA . HIS A 1 199 ? -6.867 16.660 40.179 1.00 6.92 226 HIS A CA 1
ATOM 1529 C C . HIS A 1 199 ? -6.137 17.411 39.057 1.00 7.04 226 HIS A C 1
ATOM 1530 O O . HIS A 1 199 ? -6.545 18.504 38.659 1.00 7.54 226 HIS A O 1
ATOM 1537 N N . TYR A 1 200 ? -5.050 16.835 38.557 1.00 7.26 227 TYR A N 1
ATOM 1538 C CA . TYR A 1 200 ? -4.252 17.492 37.524 1.00 7.54 227 TYR A CA 1
ATOM 1539 C C . TYR A 1 200 ? -3.366 16.489 36.793 1.00 7.90 227 TYR A C 1
ATOM 1540 O O . TYR A 1 200 ? -3.215 15.348 37.242 1.00 8.02 227 TYR A O 1
ATOM 1549 N N . ASN A 1 201 ? -2.785 16.926 35.674 1.00 8.83 228 ASN A N 1
ATOM 1550 C CA . ASN A 1 201 ? -2.143 16.025 34.714 1.00 9.84 228 ASN A CA 1
ATOM 1551 C C . ASN A 1 201 ? -3.025 14.799 34.479 1.00 10.56 228 ASN A C 1
ATOM 1552 O O . ASN A 1 201 ? -2.530 13.670 34.393 1.00 10.69 228 ASN A O 1
ATOM 1557 N N . ALA A 1 202 ? -4.332 15.034 34.361 1.00 11.51 229 ALA A N 1
ATOM 1558 C CA . ALA A 1 202 ? -5.327 13.958 34.429 1.00 12.56 229 ALA A CA 1
ATOM 1559 C C . ALA A 1 202 ? -6.228 13.804 33.203 1.00 13.31 229 ALA A C 1
ATOM 1560 O O . ALA A 1 202 ? -6.931 12.801 33.078 1.00 13.86 229 ALA A O 1
ATOM 1562 N N . GLY A 1 203 ? -6.234 14.798 32.321 1.00 13.71 230 GLY A N 1
ATOM 1563 C CA . GLY A 1 203 ? -7.068 14.753 31.119 1.00 14.42 230 GLY A CA 1
ATOM 1564 C C . GLY A 1 203 ? -8.545 14.975 31.394 1.00 14.81 230 GLY A C 1
ATOM 1565 O O . GLY A 1 203 ? -9.013 16.113 31.451 1.00 15.34 230 GLY A O 1
ATOM 1566 N N . SER A 1 204 ? -9.283 13.880 31.545 1.00 15.09 231 SER A N 1
ATOM 1567 C CA . SER A 1 204 ? -10.694 13.940 31.916 1.00 15.16 231 SER A CA 1
ATOM 1568 C C . SER A 1 204 ? -11.009 12.861 32.942 1.00 14.83 231 SER A C 1
ATOM 1569 O O . SER A 1 204 ? -10.159 12.030 33.265 1.00 14.99 231 SER A O 1
ATOM 1572 N N . GLY A 1 205 ? -12.235 12.880 33.451 1.00 14.34 232 GLY A N 1
ATOM 1573 C CA . GLY A 1 205 ? -12.664 11.921 34.457 1.00 13.97 232 GLY A CA 1
ATOM 1574 C C . GLY A 1 205 ? -14.158 11.694 34.387 1.00 13.72 232 GLY A C 1
ATOM 1575 O O . GLY A 1 205 ? -14.928 12.632 34.190 1.00 13.77 232 GLY A O 1
ATOM 1576 N N . ILE A 1 206 ? -14.570 10.442 34.543 1.00 13.42 233 ILE A N 1
ATOM 1577 C CA . ILE A 1 206 ? -15.985 10.098 34.519 1.00 13.27 233 ILE A CA 1
ATOM 1578 C C . ILE A 1 206 ? -16.573 10.195 35.921 1.00 13.01 233 ILE A C 1
ATOM 1579 O O . ILE A 1 206 ? -16.071 9.572 36.857 1.00 12.57 233 ILE A O 1
ATOM 1584 N N . GLY A 1 207 ? -17.634 10.982 36.063 1.00 13.05 234 GLY A N 1
ATOM 1585 C CA . GLY A 1 207 ? -18.304 11.133 37.349 1.00 13.50 234 GLY A CA 1
ATOM 1586 C C . GLY A 1 207 ? -19.239 9.974 37.643 1.00 13.87 234 GLY A C 1
ATOM 1587 O O . GLY A 1 207 ? -19.450 9.105 36.793 1.00 13.85 234 GLY A O 1
ATOM 1588 N N . MET A 1 208 ? -19.801 9.964 38.849 1.00 14.35 235 MET A N 1
ATOM 1589 C CA . MET A 1 208 ? -20.715 8.901 39.271 1.00 14.92 235 MET A CA 1
ATOM 1590 C C . MET A 1 208 ? -22.013 8.934 38.477 1.00 15.06 235 MET A C 1
ATOM 1591 O O . MET A 1 208 ? -22.817 8.002 38.546 1.00 15.30 235 MET A O 1
ATOM 1596 N N . ASP A 1 209 ? -22.213 10.019 37.736 1.00 15.08 236 ASP A N 1
ATOM 1597 C CA . ASP A 1 209 ? -23.377 10.165 36.872 1.00 15.22 236 ASP A CA 1
ATOM 1598 C C . ASP A 1 209 ? -23.102 9.585 35.489 1.00 15.29 236 ASP A C 1
ATOM 1599 O O . ASP A 1 209 ? -23.937 9.678 34.589 1.00 15.58 236 ASP A O 1
ATOM 1604 N N . GLY A 1 210 ? -21.924 8.993 35.327 1.00 15.37 237 GLY A N 1
ATOM 1605 C CA . GLY A 1 210 ? -21.533 8.378 34.061 1.00 15.43 237 GLY A CA 1
ATOM 1606 C C . GLY A 1 210 ? -21.124 9.371 32.988 1.00 15.57 237 GLY A C 1
ATOM 1607 O O . GLY A 1 210 ? -20.852 8.985 31.851 1.00 15.55 237 GLY A O 1
ATOM 1608 N N . ASN A 1 211 ? -21.074 10.650 33.344 1.00 15.69 238 ASN A N 1
ATOM 1609 C CA . ASN A 1 211 ? -20.691 11.691 32.397 1.00 15.75 238 ASN A CA 1
ATOM 1610 C C . ASN A 1 211 ? -19.199 12.007 32.453 1.00 15.71 238 ASN A C 1
ATOM 1611 O O . ASN A 1 211 ? -18.562 11.869 33.500 1.00 15.67 238 ASN A O 1
ATOM 1616 N N . ASN A 1 212 ? -18.643 12.424 31.321 1.00 15.60 239 ASN A N 1
ATOM 1617 C CA . ASN A 1 212 ? -17.233 12.782 31.261 1.00 15.53 239 ASN A CA 1
ATOM 1618 C C . ASN A 1 212 ? -17.018 14.249 31.593 1.00 15.13 239 ASN A C 1
ATOM 1619 O O . ASN A 1 212 ? -17.728 15.116 31.087 1.00 15.20 239 ASN A O 1
ATOM 1624 N N . TYR A 1 213 ? -16.031 14.518 32.442 1.00 14.46 240 TYR A N 1
ATOM 1625 C CA . TYR A 1 213 ? -15.688 15.884 32.818 1.00 14.02 240 TYR A CA 1
ATOM 1626 C C . TYR A 1 213 ? -14.217 16.170 32.550 1.00 13.81 240 TYR A C 1
ATOM 1627 O O . TYR A 1 213 ? -13.374 15.280 32.625 1.00 13.85 240 TYR A O 1
ATOM 1636 N N . ASN A 1 214 ? -13.918 17.421 32.226 1.00 13.58 241 ASN A N 1
ATOM 1637 C CA . ASN A 1 214 ? -12.574 17.805 31.827 1.00 13.17 241 ASN A CA 1
ATOM 1638 C C . ASN A 1 214 ? -11.817 18.468 32.968 1.00 12.30 241 ASN A C 1
ATOM 1639 O O . ASN A 1 214 ? -12.358 19.322 33.667 1.00 12.10 241 ASN A O 1
ATOM 1644 N N . GLN A 1 215 ? -10.563 18.073 33.159 1.00 11.41 242 GLN A N 1
ATOM 1645 C CA . GLN A 1 215 ? -9.764 18.622 34.247 1.00 10.63 242 GLN A CA 1
ATOM 1646 C C . GLN A 1 215 ? -9.694 20.146 34.159 1.00 10.19 242 GLN A C 1
ATOM 1647 O O . GLN A 1 215 ? -9.826 20.728 33.080 1.00 10.12 242 GLN A O 1
ATOM 1653 N N . GLY A 1 216 ? -9.494 20.792 35.300 1.00 9.81 243 GLY A N 1
ATOM 1654 C CA . GLY A 1 216 ? -9.333 22.239 35.327 1.00 9.60 243 GLY A CA 1
ATOM 1655 C C . GLY A 1 216 ? -10.625 23.017 35.176 1.00 9.50 243 GLY A C 1
ATOM 1656 O O . GLY A 1 216 ? -10.596 24.208 34.869 1.00 9.50 243 GLY A O 1
ATOM 1657 N N . THR A 1 217 ? -11.756 22.351 35.397 1.00 9.38 244 THR A N 1
ATOM 1658 C CA . THR A 1 217 ? -13.064 23.004 35.358 1.00 9.53 244 THR A CA 1
ATOM 1659 C C . THR A 1 217 ? -13.798 22.750 36.666 1.00 9.27 244 THR A C 1
ATOM 1660 O O . THR A 1 217 ? -13.579 21.730 37.316 1.00 8.96 244 THR A O 1
ATOM 1664 N N . ALA A 1 218 ? -14.673 23.676 37.046 1.00 9.18 245 ALA A N 1
ATOM 1665 C CA . ALA A 1 218 ? -15.415 23.563 38.294 1.00 9.23 245 ALA A CA 1
ATOM 1666 C C . ALA A 1 218 ? -16.212 22.261 38.372 1.00 9.09 245 ALA A C 1
ATOM 1667 O O . ALA A 1 218 ? -16.195 21.582 39.395 1.00 8.88 245 ALA A O 1
ATOM 1669 N N . ASP A 1 219 ? -16.903 21.910 37.291 1.00 9.22 246 ASP A N 1
ATOM 1670 C CA . ASP A 1 219 ? -17.683 20.672 37.262 1.00 9.20 246 ASP A CA 1
ATOM 1671 C C . ASP A 1 219 ? -16.805 19.466 37.585 1.00 8.81 246 ASP A C 1
ATOM 1672 O O . ASP A 1 219 ? -17.192 18.587 38.354 1.00 8.79 246 ASP A O 1
ATOM 1677 N N . TYR A 1 220 ? -15.627 19.420 36.977 1.00 8.61 247 TYR A N 1
ATOM 1678 C CA . TYR A 1 220 ? -14.708 18.311 37.191 1.00 8.35 247 TYR A CA 1
ATOM 1679 C C . TYR A 1 220 ? -14.288 18.206 38.656 1.00 8.11 247 TYR A C 1
ATOM 1680 O O . TYR A 1 220 ? -14.255 17.112 39.221 1.00 8.08 247 TYR A O 1
ATOM 1689 N N . GLU A 1 221 ? -13.964 19.336 39.277 1.00 7.81 248 GLU A N 1
ATOM 1690 C CA . GLU A 1 221 ? -13.527 19.301 40.669 1.00 7.79 248 GLU A CA 1
ATOM 1691 C C . GLU A 1 221 ? -14.631 18.746 41.562 1.00 7.66 248 GLU A C 1
ATOM 1692 O O . GLU A 1 221 ? -14.372 17.925 42.438 1.00 7.33 248 GLU A O 1
ATOM 1698 N N . VAL A 1 222 ? -15.864 19.196 41.345 1.00 7.69 249 VAL A N 1
ATOM 1699 C CA . VAL A 1 222 ? -16.989 18.716 42.142 1.00 8.08 249 VAL A CA 1
ATOM 1700 C C . VAL A 1 222 ? -17.235 17.230 41.888 1.00 7.96 249 VAL A C 1
ATOM 1701 O O . VAL A 1 222 ? -17.371 16.446 42.828 1.00 8.07 249 VAL A O 1
ATOM 1705 N N . ALA A 1 223 ? -17.280 16.847 40.616 1.00 8.06 250 ALA A N 1
ATOM 1706 C CA . ALA A 1 223 ? -17.557 15.462 40.251 1.00 8.32 250 ALA A CA 1
ATOM 1707 C C . ALA A 1 223 ? -16.541 14.500 40.857 1.00 8.27 250 ALA A C 1
ATOM 1708 O O . ALA A 1 223 ? -16.903 13.443 41.367 1.00 8.57 250 ALA A O 1
ATOM 1710 N N . MET A 1 224 ? -15.264 14.859 40.800 1.00 8.05 251 MET A N 1
ATOM 1711 C CA . MET A 1 224 ? -14.222 13.974 41.319 1.00 8.01 251 MET A CA 1
ATOM 1712 C C . MET A 1 224 ? -14.232 13.882 42.846 1.00 7.97 251 MET A C 1
ATOM 1713 O O . MET A 1 224 ? -14.094 12.794 43.407 1.00 8.22 251 MET A O 1
ATOM 1718 N N . ALA A 1 225 ? -14.404 15.015 43.521 1.00 7.86 252 ALA A N 1
ATOM 1719 C CA . ALA A 1 225 ? -14.457 15.013 44.983 1.00 7.76 252 ALA A CA 1
ATOM 1720 C C . ALA A 1 225 ? -15.693 14.278 45.493 1.00 7.80 252 ALA A C 1
ATOM 1721 O O . ALA A 1 225 ? -15.635 13.568 46.495 1.00 7.72 252 ALA A O 1
ATOM 1723 N N . ASP A 1 226 ? -16.811 14.456 44.797 1.00 7.89 253 ASP A N 1
ATOM 1724 C CA . ASP A 1 226 ? -18.078 13.869 45.218 1.00 8.35 253 ASP A CA 1
ATOM 1725 C C . ASP A 1 226 ? -17.989 12.346 45.300 1.00 8.49 253 ASP A C 1
ATOM 1726 O O . ASP A 1 226 ? -18.656 11.716 46.119 1.00 8.96 253 ASP A O 1
ATOM 1731 N N . MET A 1 227 ? -17.154 11.751 44.461 1.00 8.73 254 MET A N 1
ATOM 1732 C CA . MET A 1 227 ?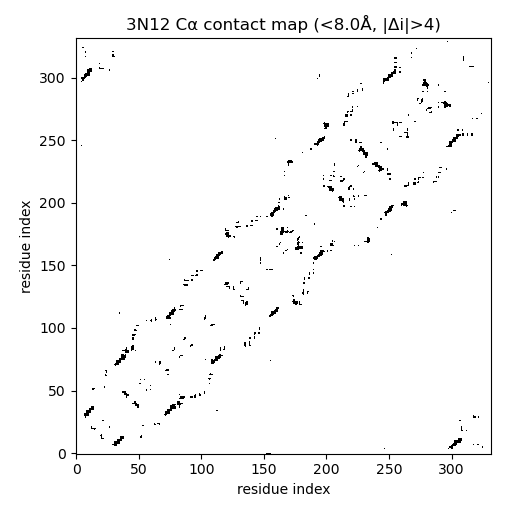 -17.025 10.306 44.477 1.00 9.11 254 MET A CA 1
ATOM 1733 C C . MET A 1 227 ? -16.491 9.793 45.811 1.00 8.80 254 MET A C 1
ATOM 1734 O O . MET A 1 227 ? -16.917 8.744 46.292 1.00 8.97 254 MET A O 1
ATOM 1739 N N . LEU A 1 228 ? -15.586 10.547 46.426 1.00 8.39 255 LEU A N 1
ATOM 1740 C CA . LEU A 1 228 ? -15.070 10.175 47.743 1.00 8.30 255 LEU A CA 1
ATOM 1741 C C . LEU A 1 228 ? -15.994 10.622 48.874 1.00 8.23 255 LEU A C 1
ATOM 1742 O O . LEU A 1 228 ? -16.078 9.968 49.914 1.00 8.42 255 LEU A O 1
ATOM 1747 N N . LEU A 1 229 ? -16.689 11.736 48.665 1.00 8.31 256 LEU A N 1
ATOM 1748 C CA . LEU A 1 229 ? -17.631 12.244 49.656 1.00 8.56 256 LEU A CA 1
ATOM 1749 C C . LEU A 1 229 ? -18.865 11.354 49.786 1.00 8.95 256 LEU A C 1
ATOM 1750 O O . LEU A 1 229 ? -19.491 11.302 50.846 1.00 9.05 256 LEU A O 1
ATOM 1755 N N . HIS A 1 230 ? -19.206 10.656 48.706 1.00 9.41 257 HIS A N 1
ATOM 1756 C CA . HIS A 1 230 ? -20.454 9.900 48.640 1.00 10.22 257 HIS A CA 1
ATOM 1757 C C . HIS A 1 230 ? -20.261 8.393 48.504 1.00 10.30 257 HIS A C 1
ATOM 1758 O O . HIS A 1 230 ? -21.116 7.615 48.929 1.00 10.63 257 HIS A O 1
ATOM 1765 N N . GLY A 1 231 ? -19.143 7.981 47.915 1.00 10.45 258 GLY A N 1
ATOM 1766 C CA . GLY A 1 231 ? -18.953 6.579 47.556 1.00 10.67 258 GLY A CA 1
ATOM 1767 C C . GLY A 1 231 ? -19.497 6.345 46.159 1.00 10.83 258 GLY A C 1
ATOM 1768 O O . GLY A 1 231 ? -20.256 7.166 45.643 1.00 11.20 258 GLY A O 1
ATOM 1769 N N . PHE A 1 232 ? -19.118 5.229 45.542 1.00 10.71 259 PHE A N 1
ATOM 1770 C CA . PHE A 1 232 ? -19.501 4.961 44.159 1.00 10.76 259 PHE A CA 1
ATOM 1771 C C . PHE A 1 232 ? -19.358 3.483 43.818 1.00 11.01 259 PHE A C 1
ATOM 1772 O O . PHE A 1 232 ? -18.559 2.780 44.434 1.00 10.65 259 PHE A O 1
ATOM 1780 N N . PRO A 1 233 ? -20.132 3.007 42.826 1.00 11.32 260 PRO A N 1
ATOM 1781 C CA . PRO A 1 233 ? -19.991 1.631 42.364 1.00 11.60 260 PRO A CA 1
ATOM 1782 C C . PRO A 1 233 ? -18.682 1.437 41.605 1.00 11.77 260 PRO A C 1
ATOM 1783 O O . PRO A 1 233 ? -18.285 2.294 40.813 1.00 11.84 260 PRO A O 1
ATOM 1787 N N . VAL A 1 234 ? -18.025 0.310 41.854 1.00 12.06 261 VAL A N 1
ATOM 1788 C CA . VAL A 1 234 ? -16.713 0.026 41.290 1.00 12.45 261 VAL A CA 1
ATOM 1789 C C . VAL A 1 234 ? -16.800 -0.859 40.047 1.00 12.90 261 VAL A C 1
ATOM 1790 O O . VAL A 1 234 ? -17.522 -1.857 40.031 1.00 13.02 261 VAL A O 1
ATOM 1794 N N . GLY A 1 235 ? -16.071 -0.473 39.003 1.00 13.38 262 GLY A N 1
ATOM 1795 C CA . GLY A 1 235 ? -15.902 -1.307 37.814 1.00 14.11 262 GLY A CA 1
ATOM 1796 C C . GLY A 1 235 ? -17.177 -1.694 37.091 1.00 14.57 262 GLY A C 1
ATOM 1797 O O . GLY A 1 235 ? -17.231 -2.735 36.430 1.00 14.76 262 GLY A O 1
ATOM 1798 N N . GLY A 1 236 ? -18.203 -0.857 37.204 1.00 14.96 263 GLY A N 1
ATOM 1799 C CA . GLY A 1 236 ? -19.477 -1.117 36.542 1.00 15.52 263 GLY A CA 1
ATOM 1800 C C . GLY A 1 236 ? -20.340 -2.136 37.263 1.00 15.96 263 GLY A C 1
ATOM 1801 O O . GLY A 1 236 ? -21.342 -2.608 36.722 1.00 16.24 263 GLY A O 1
ATOM 1802 N N . ASN A 1 237 ? -19.952 -2.477 38.488 1.00 16.14 264 ASN A N 1
ATOM 1803 C CA . ASN A 1 237 ? -20.698 -3.435 39.294 1.00 16.37 264 ASN A CA 1
ATOM 1804 C C . ASN A 1 237 ? -21.542 -2.726 40.350 1.00 16.46 264 ASN A C 1
ATOM 1805 O O . ASN A 1 237 ? -21.020 -2.224 41.345 1.00 16.28 264 ASN A O 1
ATOM 1810 N N . ALA A 1 238 ? -22.852 -2.685 40.125 1.00 16.62 265 ALA A N 1
ATOM 1811 C CA . ALA A 1 238 ? -23.758 -1.964 41.013 1.00 16.75 265 ALA A CA 1
ATOM 1812 C C . ALA A 1 238 ? -23.750 -2.534 42.426 1.00 16.75 265 ALA A C 1
ATOM 1813 O O . ALA A 1 238 ? -24.177 -1.871 43.370 1.00 17.09 265 ALA A O 1
ATOM 1815 N N . ASN A 1 239 ? -23.263 -3.763 42.561 1.00 16.66 266 ASN A N 1
ATOM 1816 C CA . ASN A 1 239 ? -23.242 -4.449 43.849 1.00 16.59 266 ASN A CA 1
ATOM 1817 C C . ASN A 1 239 ? -21.897 -4.359 44.564 1.00 16.08 266 ASN A C 1
ATOM 1818 O O . ASN A 1 239 ? -21.692 -4.990 45.600 1.00 16.30 266 ASN A O 1
ATOM 1823 N N . ASN A 1 240 ? -20.988 -3.568 44.003 1.00 15.25 267 ASN A N 1
ATOM 1824 C CA . ASN A 1 240 ? -19.658 -3.385 44.569 1.00 14.44 267 ASN A CA 1
ATOM 1825 C C . ASN A 1 240 ? -19.402 -1.908 44.849 1.00 13.98 267 ASN A C 1
ATOM 1826 O O . ASN A 1 240 ? -18.734 -1.228 44.072 1.00 13.84 267 ASN A O 1
ATOM 1831 N N . ILE A 1 241 ? -19.941 -1.414 45.958 1.00 13.39 268 ILE A N 1
ATOM 1832 C CA . ILE A 1 241 ? -19.887 0.011 46.258 1.00 13.08 268 ILE A CA 1
ATOM 1833 C C . ILE A 1 241 ? -18.719 0.385 47.162 1.00 12.56 268 ILE A C 1
ATOM 1834 O O . ILE A 1 241 ? -18.569 -0.155 48.258 1.00 12.51 268 ILE A O 1
ATOM 1839 N N . PHE A 1 242 ? -17.892 1.316 46.697 1.00 11.93 269 PHE A N 1
ATOM 1840 C CA . PHE A 1 242 ? -16.840 1.864 47.537 1.00 11.31 269 PHE A CA 1
ATOM 1841 C C . PHE A 1 242 ? -17.468 2.888 48.472 1.00 11.26 269 PHE A C 1
ATOM 1842 O O . PHE A 1 242 ? -18.107 3.833 48.018 1.00 11.26 269 PHE A O 1
ATOM 1850 N N . PRO A 1 243 ? -17.295 2.702 49.788 1.00 11.18 270 PRO A N 1
ATOM 1851 C CA . PRO A 1 243 ? -18.005 3.534 50.750 1.00 11.14 270 PRO A CA 1
ATOM 1852 C C . PRO A 1 243 ? -17.481 4.961 50.812 1.00 10.80 270 PRO A C 1
ATOM 1853 O O . PRO A 1 243 ? -16.307 5.213 50.542 1.00 10.82 270 PRO A O 1
ATOM 1857 N N . ALA A 1 244 ? -18.356 5.885 51.184 1.00 10.42 271 ALA A N 1
ATOM 1858 C CA . ALA A 1 244 ? -17.958 7.262 51.415 1.00 10.06 271 ALA A CA 1
ATOM 1859 C C . ALA A 1 244 ? -16.901 7.342 52.508 1.00 9.89 271 ALA A C 1
ATOM 1860 O O . ALA A 1 244 ? -16.945 6.593 53.482 1.00 9.82 271 ALA A O 1
ATOM 1862 N N . LEU A 1 245 ? -15.950 8.256 52.346 1.00 9.63 272 LEU A N 1
ATOM 1863 C CA . LEU A 1 245 ? -15.076 8.633 53.446 1.00 9.51 272 LEU A CA 1
ATOM 1864 C C . LEU A 1 245 ? -15.792 9.685 54.283 1.00 9.35 272 LEU A C 1
ATOM 1865 O O . LEU A 1 245 ? -16.795 10.251 53.846 1.00 9.60 272 LEU A O 1
ATOM 1870 N N . ARG A 1 246 ? -15.290 9.950 55.483 1.00 9.17 273 ARG A N 1
ATOM 1871 C CA . ARG A 1 246 ? -15.758 11.112 56.223 1.00 9.15 273 ARG A CA 1
ATOM 1872 C C . ARG A 1 246 ? -15.448 12.335 55.379 1.00 8.82 273 ARG A C 1
ATOM 1873 O O . ARG A 1 246 ? -14.422 12.381 54.702 1.00 8.39 273 ARG A O 1
ATOM 1881 N N . SER A 1 247 ? -16.313 13.339 55.417 1.00 8.79 274 SER A N 1
ATOM 1882 C CA . SER A 1 247 ? -16.045 14.544 54.653 1.00 8.99 274 SER A CA 1
ATOM 1883 C C . SER A 1 247 ? -14.731 15.176 55.099 1.00 8.38 274 SER A C 1
ATOM 1884 O O . SER A 1 247 ? -14.021 15.773 54.290 1.00 8.10 274 SER A O 1
ATOM 1887 N N . ASP A 1 248 ? -14.404 15.041 56.383 1.00 8.29 275 ASP A N 1
ATOM 1888 C CA . ASP A 1 248 ? -13.180 15.657 56.902 1.00 8.26 275 ASP A CA 1
ATOM 1889 C C . ASP A 1 248 ? -11.913 14.903 56.492 1.00 7.91 275 ASP A C 1
ATOM 1890 O O . ASP A 1 248 ? -10.801 15.313 56.829 1.00 8.10 275 ASP A O 1
ATOM 1895 N N . GLN A 1 249 ? -12.091 13.810 55.752 1.00 7.30 276 GLN A N 1
ATOM 1896 C CA . GLN A 1 249 ? -10.965 13.082 55.166 1.00 7.12 276 GLN A CA 1
ATOM 1897 C C . GLN A 1 249 ? -10.760 13.428 53.696 1.00 7.10 276 GLN A C 1
ATOM 1898 O O . GLN A 1 249 ? -9.843 12.908 53.057 1.00 7.24 276 GLN A O 1
ATOM 1904 N N . VAL A 1 250 ? -11.623 14.281 53.150 1.00 7.09 277 VAL A N 1
ATOM 1905 C CA . VAL A 1 250 ? -11.581 14.568 51.719 1.00 7.18 277 VAL A CA 1
ATOM 1906 C C . VAL A 1 250 ? -11.048 15.964 51.409 1.00 7.15 277 VAL A C 1
ATOM 1907 O O . VAL A 1 250 ? -11.579 16.968 51.883 1.00 7.22 277 VAL A O 1
ATOM 1911 N N . MET A 1 251 ? -9.983 16.003 50.615 1.00 7.08 278 MET A N 1
ATOM 1912 C CA . MET A 1 251 ? -9.416 17.243 50.105 1.00 7.35 278 MET A CA 1
ATOM 1913 C C . MET A 1 251 ? -9.325 17.138 48.587 1.00 7.21 278 MET A C 1
ATOM 1914 O O . MET A 1 251 ? -9.621 16.089 48.014 1.00 7.84 278 MET A O 1
ATOM 1919 N N . ILE A 1 252 ? -8.932 18.228 47.939 1.00 6.92 279 ILE A N 1
ATOM 1920 C CA . ILE A 1 252 ? -8.674 18.224 46.506 1.00 6.66 279 ILE A CA 1
ATOM 1921 C C . ILE A 1 252 ? -7.263 18.755 46.276 1.00 6.51 279 ILE A C 1
ATOM 1922 O O . ILE A 1 252 ? -6.894 19.792 46.827 1.00 6.41 279 ILE A O 1
ATOM 1927 N N . GLY A 1 253 ? -6.475 18.034 45.480 1.00 6.21 280 GLY A N 1
ATOM 1928 C CA . GLY A 1 253 ? -5.130 18.474 45.120 1.00 6.26 280 GLY A CA 1
ATOM 1929 C C . GLY A 1 253 ? -5.121 19.238 43.808 1.00 6.31 280 GLY A C 1
ATOM 1930 O O . GLY A 1 253 ? -5.657 18.767 42.803 1.00 6.44 280 GLY A O 1
ATOM 1931 N N . LEU A 1 254 ? -4.494 20.412 43.815 1.00 6.53 281 LEU A N 1
ATOM 1932 C CA . LEU A 1 254 ? -4.455 21.292 42.648 1.00 6.73 281 LEU A CA 1
ATOM 1933 C C . LEU A 1 254 ? -3.049 21.823 42.393 1.00 6.91 281 LEU A C 1
ATOM 1934 O O . LEU A 1 254 ? -2.250 21.947 43.320 1.00 6.94 281 LEU A O 1
ATOM 1939 N N . PRO A 1 255 ? -2.749 22.172 41.134 1.00 7.17 282 PRO A N 1
ATOM 1940 C CA . PRO A 1 255 ? -1.483 22.843 40.851 1.00 7.34 282 PRO A CA 1
ATOM 1941 C C . PRO A 1 255 ? -1.532 24.306 41.292 1.00 7.24 282 PRO A C 1
ATOM 1942 O O . PRO A 1 255 ? -2.547 24.977 41.100 1.00 7.26 282 PRO A O 1
ATOM 1946 N N . ALA A 1 256 ? -0.445 24.803 41.870 1.00 7.16 283 ALA A N 1
ATOM 1947 C CA . ALA A 1 256 ? -0.426 26.180 42.363 1.00 7.39 283 ALA A CA 1
ATOM 1948 C C . ALA A 1 256 ? -0.403 27.196 41.226 1.00 7.61 283 ALA A C 1
ATOM 1949 O O . ALA A 1 256 ? -0.828 28.341 41.394 1.00 8.12 283 ALA A O 1
ATOM 1951 N N . ALA A 1 257 ? 0.108 26.765 40.078 1.00 7.92 284 ALA A N 1
ATOM 1952 C CA . ALA A 1 257 ? 0.288 27.628 38.918 1.00 8.23 284 ALA A CA 1
ATOM 1953 C C . ALA A 1 257 ? 0.150 26.759 37.676 1.00 8.42 284 ALA A C 1
ATOM 1954 O O . ALA A 1 257 ? 0.301 25.543 37.753 1.00 8.10 284 ALA A O 1
ATOM 1956 N N . PRO A 1 258 ? -0.135 27.373 36.520 1.00 8.82 285 PRO A N 1
ATOM 1957 C CA . PRO A 1 258 ? -0.254 26.577 35.307 1.00 9.05 285 PRO A CA 1
ATOM 1958 C C . PRO A 1 258 ? 0.956 25.667 35.071 1.00 9.14 285 PRO A C 1
ATOM 1959 O O . PRO A 1 258 ? 0.788 24.506 34.705 1.00 9.30 285 PRO A O 1
ATOM 1963 N N . ALA A 1 259 ? 2.163 26.179 35.290 1.00 9.23 286 ALA A N 1
ATOM 1964 C CA . ALA A 1 259 ? 3.374 25.407 35.008 1.00 9.38 286 ALA A CA 1
ATOM 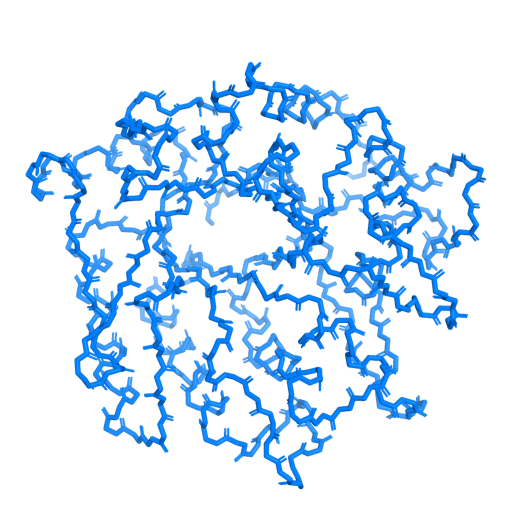1965 C C . ALA A 1 259 ? 3.639 24.297 36.024 1.00 9.41 286 ALA A C 1
ATOM 1966 O O . ALA A 1 259 ? 4.503 23.446 35.811 1.00 9.55 286 ALA A O 1
ATOM 1968 N N . ALA A 1 260 ? 2.903 24.304 37.131 1.00 9.16 287 ALA A N 1
ATOM 1969 C CA . ALA A 1 260 ? 3.079 23.274 38.153 1.00 9.25 287 ALA A CA 1
ATOM 1970 C C . ALA A 1 260 ? 2.489 21.933 37.712 1.00 9.42 287 ALA A C 1
ATOM 1971 O O . ALA A 1 260 ? 2.769 20.897 38.317 1.00 9.91 287 ALA A O 1
ATOM 1973 N N . ALA A 1 261 ? 1.663 21.962 36.666 1.00 9.56 288 ALA A N 1
ATOM 1974 C CA . ALA A 1 261 ? 1.094 20.750 36.074 1.00 9.76 288 ALA A CA 1
ATOM 1975 C C . ALA A 1 261 ? 1.160 20.866 34.555 1.00 9.82 288 ALA A C 1
ATOM 1976 O O . ALA A 1 261 ? 0.207 21.314 33.916 1.00 9.65 288 ALA A O 1
ATOM 1978 N N . PRO A 1 262 ? 2.303 20.480 33.975 1.00 10.14 289 PRO A N 1
ATOM 1979 C CA . PRO A 1 262 ? 2.582 20.709 32.556 1.00 10.25 289 PRO A CA 1
ATOM 1980 C C . PRO A 1 262 ? 1.605 20.059 31.579 1.00 10.08 289 PRO A C 1
ATOM 1981 O O . PRO A 1 262 ? 1.599 20.412 30.401 1.00 9.89 289 PRO A O 1
ATOM 1985 N N . SER A 1 263 ? 0.797 19.113 32.047 1.00 9.92 290 SER A N 1
ATOM 1986 C CA . SER A 1 263 ? -0.179 18.464 31.172 1.00 10.33 290 SER A CA 1
ATOM 1987 C C . SER A 1 263 ? -1.602 18.957 31.436 1.00 9.83 290 SER A C 1
ATOM 1988 O O . SER A 1 263 ? -2.574 18.346 30.995 1.00 9.96 290 SER A O 1
ATOM 1991 N N . GLY A 1 264 ? -1.716 20.071 32.152 1.00 9.29 291 GLY A N 1
ATOM 1992 C CA . GLY A 1 264 ? -3.015 20.673 32.424 1.00 8.81 291 GLY A CA 1
ATOM 1993 C C . GLY A 1 264 ? -3.529 20.365 33.817 1.00 8.39 291 GLY A C 1
ATOM 1994 O O . GLY A 1 264 ? -2.961 19.537 34.532 1.00 8.56 291 GLY A O 1
ATOM 1995 N N . GLY A 1 265 ? -4.612 21.032 34.202 1.00 8.23 292 GLY A N 1
ATOM 1996 C CA . GLY A 1 265 ? -5.230 20.798 35.501 1.00 7.97 292 GLY A CA 1
ATOM 1997 C C . GLY A 1 265 ? -5.385 22.056 36.331 1.00 7.79 292 GLY A C 1
ATOM 1998 O O . GLY A 1 265 ? -6.241 22.122 37.212 1.00 7.62 292 GLY A O 1
ATOM 1999 N N . TYR A 1 266 ? -4.556 23.059 36.065 1.00 7.74 293 TYR A N 1
ATOM 2000 C CA . TYR A 1 266 ? -4.685 24.326 36.770 1.00 7.73 293 TYR A CA 1
ATOM 2001 C C . TYR A 1 266 ? -6.091 24.889 36.582 1.00 7.78 293 TYR A C 1
ATOM 2002 O O . TYR A 1 266 ? -6.656 24.824 35.488 1.00 7.85 293 TYR A O 1
ATOM 2011 N N . ILE A 1 267 ? -6.654 25.430 37.656 1.00 7.75 294 ILE A N 1
ATOM 2012 C CA . ILE A 1 267 ? -7.958 26.076 37.599 1.00 8.05 294 ILE A CA 1
ATOM 2013 C C . ILE A 1 267 ? -7.861 27.444 38.272 1.00 8.17 294 ILE A C 1
ATOM 2014 O O . ILE A 1 267 ? -7.186 27.595 39.286 1.00 8.20 294 ILE A O 1
ATOM 2019 N N . SER A 1 268 ? -8.508 28.453 37.701 1.00 8.47 295 SER A N 1
ATOM 2020 C CA . SER A 1 268 ? -8.448 29.781 38.302 1.00 8.99 295 SER A CA 1
ATOM 2021 C C . SER A 1 268 ? -9.171 29.767 39.642 1.00 9.05 295 SER A C 1
ATOM 2022 O O . SER A 1 268 ? -10.173 29.073 39.807 1.00 8.79 295 SER A O 1
ATOM 2025 N N . PRO A 1 269 ? -8.660 30.531 40.616 1.00 9.26 296 PRO A N 1
ATOM 2026 C CA . PRO A 1 269 ? -9.347 30.634 41.897 1.00 9.52 296 PRO A CA 1
ATOM 2027 C C . PRO A 1 269 ? -10.817 31.042 41.764 1.00 9.70 296 PRO A C 1
ATOM 2028 O O . PRO A 1 269 ? -11.658 30.546 42.503 1.00 9.48 296 PRO A O 1
ATOM 2032 N N . THR A 1 270 ? -11.138 31.919 40.822 1.00 10.18 297 THR A N 1
ATOM 2033 C CA . THR A 1 270 ? -12.534 32.298 40.638 1.00 10.80 297 THR A CA 1
ATOM 2034 C C . THR A 1 270 ? -13.413 31.076 40.330 1.00 10.49 297 THR A C 1
ATOM 2035 O O . THR A 1 270 ? -14.481 30.902 40.920 1.00 10.60 297 THR A O 1
ATOM 2039 N N . GLU A 1 271 ? -12.958 30.220 39.420 1.00 10.25 298 GLU A N 1
ATOM 2040 C CA . GLU A 1 271 ? -13.719 29.025 39.077 1.00 9.88 298 GLU A CA 1
ATOM 2041 C C . GLU A 1 271 ? -13.695 27.986 40.196 1.00 9.37 298 GLU A C 1
ATOM 2042 O O . GLU A 1 271 ? -14.692 27.318 40.458 1.00 9.54 298 GLU A O 1
ATOM 2048 N N . MET A 1 272 ? -12.553 27.845 40.857 1.00 8.67 299 MET A N 1
ATOM 2049 C CA . MET A 1 272 ? -12.450 26.872 41.937 1.00 8.29 299 MET A CA 1
ATOM 2050 C C . MET A 1 272 ? -13.357 27.230 43.112 1.00 8.47 299 MET A C 1
ATOM 2051 O O . MET A 1 272 ? -13.909 26.349 43.770 1.00 8.41 299 MET A O 1
ATOM 2056 N N . LYS A 1 273 ? -13.507 28.522 43.385 1.00 8.49 300 LYS A N 1
ATOM 2057 C CA . LYS A 1 273 ? -14.372 28.946 44.482 1.00 8.91 300 LYS A CA 1
ATOM 2058 C C . LYS A 1 273 ? -15.836 28.609 44.205 1.00 8.91 300 LYS A C 1
ATOM 2059 O O . LYS A 1 273 ? -16.596 28.355 45.133 1.00 9.05 300 LYS A O 1
ATOM 2065 N N . LYS A 1 274 ? -16.228 28.599 42.935 1.00 9.03 301 LYS A N 1
ATOM 2066 C CA . LYS A 1 274 ? -17.551 28.101 42.569 1.00 9.24 301 LYS A CA 1
ATOM 2067 C C . LYS A 1 274 ? -17.688 26.637 42.981 1.00 9.06 301 LYS A C 1
ATOM 2068 O O . LYS A 1 274 ? -18.673 26.252 43.605 1.00 9.00 301 LYS A O 1
ATOM 2074 N N . ALA A 1 275 ? -16.698 25.822 42.629 1.00 8.87 302 ALA A N 1
ATOM 2075 C CA . ALA A 1 275 ? -16.699 24.416 43.020 1.00 8.72 302 ALA A CA 1
ATOM 2076 C C . ALA A 1 275 ? -16.734 24.261 44.540 1.00 8.57 302 ALA A C 1
ATOM 2077 O O . ALA A 1 275 ? -17.475 23.432 45.069 1.00 8.61 302 ALA A O 1
ATOM 2079 N N . LEU A 1 276 ? -15.932 25.056 45.241 1.00 8.53 303 LEU A N 1
ATOM 2080 C CA . LEU A 1 276 ? -15.878 24.977 46.695 1.00 8.75 303 LEU A CA 1
ATOM 2081 C C . LEU A 1 276 ? -17.218 25.346 47.328 1.00 8.72 303 LEU A C 1
ATOM 2082 O O . LEU A 1 276 ? -17.684 24.670 48.240 1.00 8.70 303 LEU A O 1
ATOM 2087 N N . ASN A 1 277 ? -17.838 26.418 46.845 1.00 8.99 304 ASN A N 1
ATOM 2088 C CA . ASN A 1 277 ? -19.135 26.827 47.376 1.00 9.19 304 ASN A CA 1
ATOM 2089 C C . ASN A 1 277 ? -20.213 25.769 47.149 1.00 9.19 304 ASN A C 1
ATOM 2090 O O . ASN A 1 277 ? -21.114 25.604 47.973 1.00 9.42 304 ASN A O 1
ATOM 2095 N N . TYR A 1 278 ? -20.121 25.049 46.035 1.00 9.20 305 TYR A N 1
ATOM 2096 C CA . TYR A 1 278 ? -21.067 23.969 45.767 1.00 9.35 305 TYR A CA 1
ATOM 2097 C C . TYR A 1 278 ? -20.800 22.784 46.701 1.00 9.24 305 TYR A C 1
ATOM 2098 O O . TYR A 1 278 ? -21.704 22.312 47.387 1.00 9.33 305 TYR A O 1
ATOM 2107 N N . ILE A 1 279 ? -19.554 22.320 46.746 1.00 9.15 306 ILE A N 1
ATOM 2108 C CA . ILE A 1 279 ? -19.191 21.196 47.607 1.00 9.16 306 ILE A CA 1
ATOM 2109 C C . ILE A 1 279 ? -19.527 21.459 49.071 1.00 9.26 306 ILE A C 1
ATOM 2110 O O . ILE A 1 279 ? -20.149 20.633 49.736 1.00 9.46 306 ILE A O 1
ATOM 2115 N N . ILE A 1 280 ? -19.107 22.615 49.569 1.00 9.45 307 ILE A N 1
ATOM 2116 C CA . ILE A 1 280 ? -19.192 22.913 50.991 1.00 9.68 307 ILE A CA 1
ATOM 2117 C C . ILE A 1 280 ? -20.579 23.393 51.422 1.00 10.03 307 ILE A C 1
ATOM 2118 O O . ILE A 1 280 ? -21.090 22.969 52.462 1.00 10.19 307 ILE A O 1
ATOM 2123 N N . LYS A 1 281 ? -21.177 24.274 50.623 1.00 10.54 308 LYS A N 1
ATOM 2124 C CA . LYS A 1 281 ? -22.431 24.933 50.995 1.00 11.14 308 LYS A CA 1
ATOM 2125 C C . LYS A 1 281 ? -23.651 24.439 50.220 1.00 11.35 308 LYS A C 1
ATOM 2126 O O . LYS A 1 281 ? -24.783 24.791 50.555 1.00 11.52 308 LYS A O 1
ATOM 2132 N N . GLY A 1 282 ? -23.431 23.647 49.177 1.00 11.63 309 GLY A N 1
ATOM 2133 C CA . GLY A 1 282 ? -24.533 23.184 48.336 1.00 12.03 309 GLY A CA 1
ATOM 2134 C C . GLY A 1 282 ? -25.040 24.240 47.366 1.00 12.37 309 GLY A C 1
ATOM 2135 O O . GLY A 1 282 ? -26.111 24.091 46.776 1.00 12.56 309 GLY A O 1
ATOM 2136 N N . VAL A 1 283 ? -24.272 25.314 47.204 1.00 12.42 310 VAL A N 1
ATOM 2137 C CA . VAL A 1 283 ? -24.647 26.401 46.304 1.00 12.70 310 VAL A CA 1
ATOM 2138 C C . VAL A 1 283 ? -24.157 26.113 44.887 1.00 12.84 310 VAL A C 1
ATOM 2139 O O . VAL A 1 283 ? -22.953 26.106 44.631 1.00 12.58 310 VAL A O 1
ATOM 2143 N N . PRO A 1 284 ? -25.091 25.856 43.958 1.00 13.11 311 PRO A N 1
ATOM 2144 C CA . PRO A 1 284 ? -24.704 25.540 42.586 1.00 13.37 311 PRO A CA 1
ATOM 2145 C C . PRO A 1 284 ? -24.229 26.769 41.818 1.00 13.41 311 PRO A C 1
ATOM 2146 O O . PRO A 1 284 ? -24.410 27.900 42.276 1.00 13.51 311 PRO A O 1
ATOM 2150 N N . PHE A 1 285 ? -23.627 26.544 40.655 1.00 13.42 312 PHE A N 1
ATOM 2151 C CA . PHE A 1 285 ? -23.061 27.634 39.867 1.00 13.44 312 PHE A CA 1
ATOM 2152 C C . PHE A 1 285 ? -23.421 27.524 38.387 1.00 13.72 312 PHE A C 1
ATOM 2153 O O . PHE A 1 285 ? -22.776 28.131 37.534 1.00 13.94 312 PHE A O 1
ATOM 2161 N N . GLY A 1 286 ? -24.454 26.744 38.086 1.00 13.98 313 GLY A N 1
ATOM 2162 C CA . GLY A 1 286 ? -24.904 26.583 36.709 1.00 14.26 313 GLY A CA 1
ATOM 2163 C C . GLY A 1 286 ? -24.131 25.525 35.947 1.00 14.42 313 GLY A C 1
ATOM 2164 O O . GLY A 1 286 ? -24.185 25.469 34.718 1.00 14.67 313 GLY A O 1
ATOM 2165 N N . GLY A 1 287 ? -23.403 24.686 36.677 1.00 14.48 314 GLY A N 1
ATOM 2166 C CA . GLY A 1 287 ? -22.641 23.609 36.059 1.00 14.35 314 GLY A CA 1
ATOM 2167 C C . GLY A 1 287 ? -23.532 22.448 35.668 1.00 14.30 314 GLY A C 1
ATOM 2168 O O . GLY A 1 287 ? -24.711 22.414 36.025 1.00 14.46 314 GLY A O 1
ATOM 2169 N N . LYS A 1 288 ? -22.967 21.496 34.934 1.00 14.17 315 LYS A N 1
ATOM 2170 C CA . LYS A 1 288 ? -23.704 20.316 34.501 1.00 14.12 315 LYS A CA 1
ATOM 2171 C C . LYS A 1 288 ? -23.799 19.260 35.598 1.00 13.70 315 LYS A C 1
ATOM 2172 O O . LYS A 1 288 ? -24.767 18.501 35.653 1.00 13.95 315 LYS A O 1
ATOM 2178 N N . TYR A 1 289 ? -22.793 19.202 36.467 1.00 13.05 316 TYR A N 1
ATOM 2179 C CA . TYR A 1 289 ? -22.755 18.164 37.493 1.00 12.54 316 TYR A CA 1
ATOM 2180 C C . TYR A 1 289 ? -23.675 18.454 38.675 1.00 12.57 316 TYR A C 1
ATOM 2181 O O . TYR A 1 289 ? -23.684 19.562 39.210 1.00 12.50 316 TYR A O 1
ATOM 2190 N N . LYS A 1 290 ? -24.431 17.441 39.089 1.00 12.60 317 LYS A N 1
ATOM 2191 C CA . LYS A 1 290 ? -25.332 17.559 40.230 1.00 12.74 317 LYS A CA 1
ATOM 2192 C C . LYS A 1 290 ? -24.761 16.866 41.470 1.00 12.28 317 LYS A C 1
ATOM 2193 O O . LYS A 1 290 ? -24.508 15.661 41.462 1.00 12.32 317 LYS A O 1
ATOM 2199 N N . LEU A 1 291 ? -24.559 17.637 42.534 1.00 11.88 318 LEU A N 1
ATOM 2200 C CA . LEU A 1 291 ? -23.969 17.115 43.763 1.00 11.53 318 LEU A CA 1
ATOM 2201 C C . LEU A 1 291 ? -24.834 16.021 44.386 1.00 11.37 318 LEU A C 1
ATOM 2202 O O . LEU A 1 291 ? -26.061 16.123 44.411 1.00 11.46 318 LEU A O 1
ATOM 2207 N N . SER A 1 292 ? -24.183 14.988 44.912 1.00 11.06 319 SER A N 1
ATOM 2208 C CA . SER A 1 292 ? -24.876 13.828 45.467 1.00 11.22 319 SER A CA 1
ATOM 2209 C C . SER A 1 292 ? -25.762 14.176 46.658 1.00 11.38 319 SER A C 1
ATOM 2210 O O . SER A 1 292 ? -26.835 13.596 46.832 1.00 12.02 319 SER A O 1
ATOM 2213 N N . ASN A 1 293 ? -25.292 15.095 47.494 1.00 11.30 320 ASN A N 1
ATOM 2214 C CA . ASN A 1 293 ? -26.060 15.544 48.644 1.00 11.37 320 ASN A CA 1
ATOM 2215 C C . ASN A 1 293 ? -26.413 17.010 48.485 1.00 11.14 320 ASN A C 1
ATOM 2216 O O . ASN A 1 293 ? -25.537 17.877 48.501 1.00 11.07 320 ASN A O 1
ATOM 2221 N N . GLN A 1 294 ? -27.704 17.278 48.330 1.00 11.02 321 GLN A N 1
ATOM 2222 C CA . GLN A 1 294 ? -28.179 18.616 48.005 1.00 10.86 321 GLN A CA 1
ATOM 2223 C C . GLN A 1 294 ? -27.657 19.700 48.944 1.00 10.63 321 GLN A C 1
ATOM 2224 O O . GLN A 1 294 ? -27.304 20.792 48.502 1.00 10.73 321 GLN A O 1
ATOM 2230 N N . SER A 1 295 ? -27.607 19.405 50.238 1.00 10.47 322 SER A N 1
ATOM 2231 C CA . SER A 1 295 ? -27.257 20.430 51.216 1.00 10.61 322 SER A CA 1
ATOM 2232 C C . SER A 1 295 ? -25.752 20.636 51.362 1.00 10.52 322 SER A C 1
ATOM 2233 O O . SER A 1 295 ? -25.317 21.523 52.093 1.00 10.89 322 SER A O 1
ATOM 2236 N N . GLY A 1 296 ? -24.962 19.817 50.673 1.00 10.19 323 GLY A N 1
ATOM 2237 C CA . GLY A 1 296 ? -23.513 19.979 50.678 1.00 9.77 323 GLY A CA 1
ATOM 2238 C C . GLY A 1 296 ? -22.780 19.085 51.659 1.00 9.45 323 GLY A C 1
ATOM 2239 O O . GLY A 1 296 ? -23.384 18.257 52.346 1.00 9.71 323 GLY A O 1
ATOM 2240 N N . TYR A 1 297 ? -21.462 19.261 51.703 1.00 9.00 324 TYR A N 1
ATOM 2241 C CA . TYR A 1 297 ? -20.584 18.517 52.592 1.00 8.83 324 TYR A CA 1
ATOM 2242 C C . TYR A 1 297 ? -19.721 19.535 53.329 1.00 8.77 324 TYR A C 1
ATOM 2243 O O . TYR A 1 297 ? -18.558 19.747 52.981 1.00 8.70 324 TYR A O 1
ATOM 2252 N N . PRO A 1 298 ? -20.296 20.184 54.349 1.00 8.81 325 PRO A N 1
ATOM 2253 C CA . PRO A 1 298 ? -19.613 21.308 54.984 1.00 8.88 325 PRO A CA 1
ATOM 2254 C C . PRO A 1 298 ? -18.279 20.953 55.638 1.00 8.76 325 PRO A C 1
ATOM 2255 O O . PRO A 1 298 ? -17.428 21.831 55.792 1.00 8.91 325 PRO A O 1
ATOM 2259 N N . ALA A 1 299 ? -18.098 19.689 56.016 1.00 8.55 326 ALA A N 1
ATOM 2260 C CA . ALA A 1 299 ? -16.869 19.259 56.688 1.00 8.51 326 ALA A CA 1
ATOM 2261 C C . ALA A 1 299 ? -15.745 18.871 55.724 1.00 8.23 326 ALA A C 1
ATOM 2262 O O . ALA A 1 299 ? -14.684 18.412 56.155 1.00 8.28 326 ALA A O 1
ATOM 2264 N N . PHE A 1 300 ? -15.984 19.054 54.427 1.00 7.90 327 PHE A N 1
ATOM 2265 C CA . PHE A 1 300 ? -14.931 18.944 53.416 1.00 7.76 327 PHE A CA 1
ATOM 2266 C C . PHE A 1 300 ? -13.670 19.627 53.947 1.00 7.69 327 PHE A C 1
ATOM 2267 O O . PHE A 1 300 ? -13.742 20.731 54.484 1.00 7.64 327 PHE A O 1
ATOM 2275 N N . ARG A 1 301 ? -12.517 18.977 53.801 1.00 7.37 328 ARG A N 1
ATOM 2276 C CA . ARG A 1 301 ? -11.345 19.337 54.608 1.00 7.35 328 ARG A CA 1
ATOM 2277 C C . ARG A 1 301 ? -10.440 20.440 54.060 1.00 7.14 328 ARG A C 1
ATOM 2278 O O . ARG A 1 301 ? -9.738 21.098 54.829 1.00 7.35 328 ARG A O 1
ATOM 2286 N N . GLY A 1 302 ? -10.439 20.645 52.747 1.00 6.95 329 GLY A N 1
ATOM 2287 C CA . GLY A 1 302 ? -9.649 21.733 52.177 1.00 6.90 329 GLY A CA 1
ATOM 2288 C C . GLY A 1 302 ? -8.910 21.396 50.898 1.00 6.79 329 GLY A C 1
ATOM 2289 O O . GLY A 1 302 ? -9.311 20.505 50.149 1.00 6.85 329 GLY A O 1
ATOM 2290 N N . LEU A 1 303 ? -7.826 22.126 50.652 1.00 6.60 330 LEU A N 1
ATOM 2291 C CA . LEU A 1 303 ? -7.063 21.996 49.415 1.00 6.53 330 LEU A CA 1
ATOM 2292 C C . LEU A 1 303 ? -5.600 21.667 49.648 1.00 6.24 330 LEU A C 1
ATOM 2293 O O . LEU A 1 303 ? -4.968 22.186 50.570 1.00 6.66 330 LEU A O 1
ATOM 2298 N N . MET A 1 304 ? -5.075 20.809 48.782 1.00 5.95 331 MET A N 1
ATOM 2299 C CA . MET A 1 304 ? -3.653 20.518 48.713 1.00 5.92 331 MET A CA 1
ATOM 2300 C C . MET A 1 304 ? -3.106 21.168 47.447 1.00 5.91 331 MET A C 1
ATOM 2301 O O . MET A 1 304 ? -3.838 21.350 46.471 1.00 5.90 331 MET A O 1
ATOM 2306 N N . SER A 1 305 ? -1.824 21.519 47.449 1.00 6.06 332 SER A N 1
ATOM 2307 C CA . SER A 1 305 ? -1.208 22.008 46.223 1.00 6.18 332 SER A CA 1
ATOM 2308 C C . SER A 1 305 ? 0.200 21.497 45.990 1.00 6.13 332 SER A C 1
ATOM 2309 O O . SER A 1 305 ? 1.033 21.461 46.902 1.00 5.95 332 SER A O 1
ATOM 2312 N N . TRP A 1 306 ? 0.452 21.117 44.744 1.00 6.13 333 TRP A N 1
ATOM 2313 C CA . TRP A 1 306 ? 1.799 21.091 44.208 1.00 6.23 333 TRP A CA 1
ATOM 2314 C C . TRP A 1 306 ? 2.012 22.469 43.582 1.00 6.30 333 TRP A C 1
ATOM 2315 O O . TRP A 1 306 ? 1.460 22.746 42.516 1.00 6.39 333 TRP A O 1
ATOM 2326 N N . SER A 1 307 ? 2.773 23.362 44.221 1.00 6.49 334 SER A N 1
ATOM 2327 C CA . SER A 1 307 ? 3.496 23.140 45.467 1.00 6.74 334 SER A CA 1
ATOM 2328 C C . SER A 1 307 ? 3.713 24.502 46.137 1.00 6.63 334 SER A C 1
ATOM 2329 O O . SER A 1 307 ? 3.412 25.549 45.561 1.00 6.81 334 SER A O 1
ATOM 2332 N N . ILE A 1 308 ? 4.240 24.481 47.354 1.00 6.75 335 ILE A N 1
ATOM 2333 C CA . ILE A 1 308 ? 4.636 25.701 48.047 1.00 7.10 335 ILE A CA 1
ATOM 2334 C C . ILE A 1 308 ? 5.604 26.527 47.196 1.00 7.16 335 ILE A C 1
ATOM 2335 O O . ILE A 1 308 ? 5.478 27.749 47.085 1.00 7.38 335 ILE A O 1
ATOM 2340 N N . ASN A 1 309 ? 6.567 25.850 46.583 1.00 7.28 336 ASN A N 1
ATOM 2341 C CA . ASN A 1 309 ? 7.579 26.527 45.784 1.00 7.69 336 ASN A CA 1
ATOM 2342 C C . ASN A 1 309 ? 7.000 27.160 44.523 1.00 7.74 336 ASN A C 1
ATOM 2343 O O . ASN A 1 309 ? 7.344 28.291 44.171 1.00 8.00 336 ASN A O 1
ATOM 2348 N N . TRP A 1 310 ? 6.121 26.435 43.840 1.00 7.99 337 TRP A N 1
ATOM 2349 C CA . TRP A 1 310 ? 5.452 26.983 42.665 1.00 8.12 337 TRP A CA 1
ATOM 2350 C C . TRP A 1 310 ? 4.550 28.152 43.046 1.00 8.11 337 TRP A C 1
ATOM 2351 O O . TRP A 1 310 ? 4.455 29.139 42.317 1.00 8.36 337 TRP A O 1
ATOM 2362 N N . ASP A 1 311 ? 3.888 28.031 44.190 1.00 8.10 338 ASP A N 1
ATOM 2363 C CA . ASP A 1 311 ? 3.026 29.095 44.690 1.00 8.11 338 ASP A CA 1
ATOM 2364 C C . ASP A 1 311 ? 3.806 30.394 44.880 1.00 8.44 338 ASP A C 1
ATOM 2365 O O . ASP A 1 311 ? 3.354 31.467 44.472 1.00 8.36 338 ASP A O 1
ATOM 2370 N N . ALA A 1 312 ? 4.978 30.297 45.499 1.00 8.95 339 ALA A N 1
ATOM 2371 C CA . ALA A 1 312 ? 5.795 31.481 45.760 1.00 9.91 339 ALA A CA 1
ATOM 2372 C C . ALA A 1 312 ? 6.280 32.126 44.464 1.00 10.58 339 ALA A C 1
ATOM 2373 O O . ALA A 1 312 ? 6.468 33.341 44.397 1.00 11.30 339 ALA A O 1
ATOM 2375 N N . LYS A 1 313 ? 6.472 31.308 43.435 1.00 11.04 340 LYS A N 1
ATOM 2376 C CA . LYS A 1 313 ? 6.907 31.803 42.134 1.00 11.81 340 LYS A CA 1
ATOM 2377 C C . LYS A 1 313 ? 5.745 32.388 41.339 1.00 11.59 340 LYS A C 1
ATOM 2378 O O . LYS A 1 313 ? 5.951 33.083 40.341 1.00 12.59 340 LYS A O 1
ATOM 2384 N N . ASN A 1 314 ? 4.525 32.108 41.788 1.00 11.15 341 ASN A N 1
ATOM 2385 C CA . ASN A 1 314 ? 3.322 32.598 41.121 1.00 10.56 341 ASN A CA 1
ATOM 2386 C C . ASN A 1 314 ? 2.574 33.642 41.951 1.00 10.34 341 ASN A C 1
ATOM 2387 O O . ASN A 1 314 ? 1.347 33.618 42.035 1.00 10.40 341 ASN A O 1
ATOM 2392 N N . ASN A 1 315 ? 3.319 34.551 42.573 1.00 10.30 342 ASN A N 1
ATOM 2393 C CA . ASN A 1 315 ? 2.717 35.652 43.322 1.00 10.29 342 ASN A CA 1
ATOM 2394 C C . ASN A 1 315 ? 1.833 35.188 44.477 1.00 9.52 342 ASN A C 1
ATOM 2395 O O . ASN A 1 315 ? 0.904 35.893 44.862 1.00 9.14 342 ASN A O 1
ATOM 2400 N N . PHE A 1 316 ? 2.108 34.005 45.020 1.00 8.95 343 PHE A N 1
ATOM 2401 C CA . PHE A 1 316 ? 1.309 33.455 46.117 1.00 8.63 343 PHE A CA 1
ATOM 2402 C C . PHE A 1 316 ? -0.189 33.429 45.800 1.00 8.21 343 PHE A C 1
ATOM 2403 O O . PHE A 1 316 ? -1.029 33.556 46.688 1.00 8.41 343 PHE A O 1
ATOM 2411 N N . GLU A 1 317 ? -0.521 33.258 44.526 1.00 8.02 344 GLU A N 1
ATOM 2412 C CA . GLU A 1 317 ? -1.918 33.283 44.112 1.00 7.91 344 GLU A CA 1
ATOM 2413 C C . GLU A 1 317 ? -2.753 32.237 44.845 1.00 7.54 344 GLU A C 1
ATOM 2414 O O . GLU A 1 317 ? -3.835 32.534 45.352 1.00 7.50 344 GLU A O 1
ATOM 2420 N N . PHE A 1 318 ? -2.251 31.006 44.877 1.00 7.51 345 PHE A N 1
ATOM 2421 C CA . PHE A 1 318 ? -2.964 29.897 45.497 1.00 7.47 345 PHE A CA 1
ATOM 2422 C C . PHE A 1 318 ? -3.151 30.107 46.998 1.00 7.41 345 PHE A C 1
ATOM 2423 O O . PHE A 1 318 ? -4.273 30.107 47.507 1.00 7.22 345 PHE A O 1
ATOM 2431 N N . SER A 1 319 ? -2.050 30.284 47.715 1.00 7.46 346 SER A N 1
ATOM 2432 C CA . SER A 1 319 ? -2.140 30.413 49.161 1.00 7.55 346 SER A CA 1
ATOM 2433 C C . SER A 1 319 ? -2.971 31.623 49.582 1.00 7.44 346 SER A C 1
ATOM 2434 O O . SER A 1 319 ? -3.806 31.523 50.476 1.00 7.37 346 SER A O 1
ATOM 2437 N N . ASN A 1 320 ? -2.763 32.765 48.937 1.00 7.52 347 ASN A N 1
ATOM 2438 C CA . ASN A 1 320 ? -3.518 33.958 49.315 1.00 7.63 347 ASN A CA 1
ATOM 2439 C C . ASN A 1 320 ? -5.008 33.829 49.004 1.00 7.45 347 ASN A C 1
ATOM 2440 O O . ASN A 1 320 ? -5.855 34.139 49.843 1.00 8.00 347 ASN A O 1
ATOM 2445 N N . ASN A 1 321 ? -5.334 33.365 47.804 1.00 7.26 348 ASN A N 1
ATOM 2446 C CA . ASN A 1 321 ? -6.737 33.234 47.437 1.00 7.40 348 ASN A CA 1
ATOM 2447 C C . ASN A 1 321 ? -7.490 32.248 48.318 1.00 7.17 348 ASN A C 1
ATOM 2448 O O . ASN A 1 321 ? -8.585 32.536 48.804 1.00 7.35 348 ASN A O 1
ATOM 2453 N N . TYR A 1 322 ? -6.913 31.073 48.523 1.00 7.07 349 TYR A N 1
ATOM 2454 C CA . TYR A 1 322 ? -7.649 30.029 49.222 1.00 6.99 349 TYR A CA 1
ATOM 2455 C C . TYR A 1 322 ? -7.623 30.177 50.745 1.00 7.16 349 TYR A C 1
ATOM 2456 O O . TYR A 1 322 ? -8.576 29.790 51.417 1.00 7.18 349 TYR A O 1
ATOM 2465 N N . ARG A 1 323 ? -6.564 30.763 51.296 1.00 7.49 350 ARG A N 1
ATOM 2466 C CA . ARG A 1 323 ? -6.579 31.063 52.726 1.00 8.16 350 ARG A CA 1
ATOM 2467 C C . ARG A 1 323 ? -7.696 32.059 53.028 1.00 8.67 350 ARG A C 1
ATOM 2468 O O . ARG A 1 323 ? -8.456 31.880 53.977 1.00 8.84 350 ARG A O 1
ATOM 2476 N N . THR A 1 324 ? -7.801 33.104 52.211 1.00 9.19 351 THR A N 1
ATOM 2477 C CA . THR A 1 324 ? -8.860 34.091 52.402 1.00 10.17 351 THR A CA 1
ATOM 2478 C C . THR A 1 324 ? -10.236 33.454 52.265 1.00 9.89 351 THR A C 1
ATOM 2479 O O . THR A 1 324 ? -11.137 33.731 53.059 1.00 10.22 351 THR A O 1
ATOM 2483 N N . TYR A 1 325 ? -10.395 32.591 51.265 1.00 9.74 352 TYR A N 1
ATOM 2484 C CA . TYR A 1 325 ? -11.664 31.905 51.069 1.00 9.67 352 TYR A CA 1
ATOM 2485 C C . TYR A 1 325 ? -12.056 31.091 52.300 1.00 9.67 352 TYR A C 1
ATOM 2486 O O . TYR A 1 325 ? -13.158 31.238 52.828 1.00 9.83 352 TYR A O 1
ATOM 2495 N N . PHE A 1 326 ? -11.161 30.220 52.754 1.00 9.60 353 PHE A N 1
ATOM 2496 C CA . PHE A 1 326 ? -11.475 29.375 53.899 1.00 9.86 353 PHE A CA 1
ATOM 2497 C C . PHE A 1 326 ? -11.659 30.184 55.185 1.00 10.29 353 PHE A C 1
ATOM 2498 O O . PHE A 1 326 ? -12.562 29.908 55.972 1.00 10.47 353 PHE A O 1
ATOM 2506 N N . ASP A 1 327 ? -10.816 31.192 55.391 1.00 10.78 354 ASP A N 1
ATOM 2507 C CA . ASP A 1 327 ? -10.929 32.040 56.578 1.00 11.66 354 ASP A CA 1
ATOM 2508 C C . ASP A 1 327 ? -12.264 32.774 56.619 1.00 12.18 354 ASP A C 1
ATOM 2509 O O . ASP A 1 327 ? -12.778 33.083 57.694 1.00 12.53 354 ASP A O 1
ATOM 2514 N N . GLY A 1 328 ? -12.813 33.061 55.444 1.00 12.64 355 GLY A N 1
ATOM 2515 C CA . GLY A 1 328 ? -14.032 33.855 55.338 1.00 13.37 355 GLY A CA 1
ATOM 2516 C C . GLY A 1 328 ? -15.310 33.052 55.473 1.00 13.80 355 GLY A C 1
ATOM 2517 O O . GLY A 1 328 ? -16.400 33.619 55.550 1.00 13.83 355 GLY A O 1
ATOM 2518 N N . LEU A 1 329 ? -15.191 31.729 55.486 1.00 14.22 356 LEU A N 1
ATOM 2519 C CA . LEU A 1 329 ? -16.364 30.896 55.674 1.00 14.75 356 LEU A CA 1
ATOM 2520 C C . LEU A 1 329 ? -16.970 31.192 57.035 1.00 15.31 356 LEU A C 1
ATOM 2521 O O . LEU A 1 329 ? -16.257 31.467 57.998 1.00 15.54 356 LEU A O 1
ATOM 2526 N N . SER A 1 330 ? -18.291 31.150 57.104 1.00 15.94 357 SER A N 1
ATOM 2527 C CA . SER A 1 330 ? -18.986 31.332 58.365 1.00 16.56 357 SER A CA 1
ATOM 2528 C C . SER A 1 330 ? -20.014 30.227 58.489 1.00 16.71 357 SER A C 1
ATOM 2529 O O . SER A 1 330 ? -21.211 30.490 58.603 1.00 16.96 357 SER A O 1
ATOM 2532 N N . LEU A 1 331 ? -19.537 28.989 58.446 1.00 16.85 358 LEU A N 1
ATOM 2533 C CA . LEU A 1 331 ? -20.419 27.838 58.437 1.00 17.03 358 LEU A CA 1
ATOM 2534 C C . LEU A 1 331 ? -21.188 27.774 59.743 1.00 17.34 358 LEU A C 1
ATOM 2535 O O . LEU A 1 331 ? -20.648 28.064 60.812 1.00 17.55 358 LEU A O 1
ATOM 2540 N N . GLN A 1 332 ? -22.462 27.424 59.640 1.00 17.62 359 GLN A N 1
ATOM 2541 C CA . GLN A 1 332 ? -23.305 27.270 60.809 1.00 18.06 359 GLN A CA 1
ATOM 2542 C C . GLN A 1 332 ? -23.736 25.814 60.890 1.00 18.39 359 GLN A C 1
ATOM 2543 O O . GLN A 1 332 ? -24.152 25.217 59.892 1.00 18.15 359 GLN A O 1
ATOM 2549 N N . LYS A 1 333 ? -23.598 25.234 62.075 1.00 19.01 360 LYS A N 1
ATOM 2550 C CA . LYS A 1 333 ? -23.748 23.798 62.228 1.00 19.96 360 LYS A CA 1
ATOM 2551 C C . LYS A 1 333 ? -22.743 23.261 63.227 1.00 20.24 360 LYS A C 1
ATOM 2552 O O . LYS A 1 333 ? -21.646 23.803 63.359 1.00 20.76 360 LYS A O 1
#